Protein AF-A0A3C0BEF0-F1 (afdb_monomer)

Radius of gyration: 26.29 Å; Cα contacts (8 Å, |Δi|>4): 632; chains: 1; bounding box: 69×44×88 Å

pLDDT: mean 75.56, std 16.75, range [35.25, 97.94]

Foldseek 3Di:
DVVVVVVVVVVVVVVVVVVCLV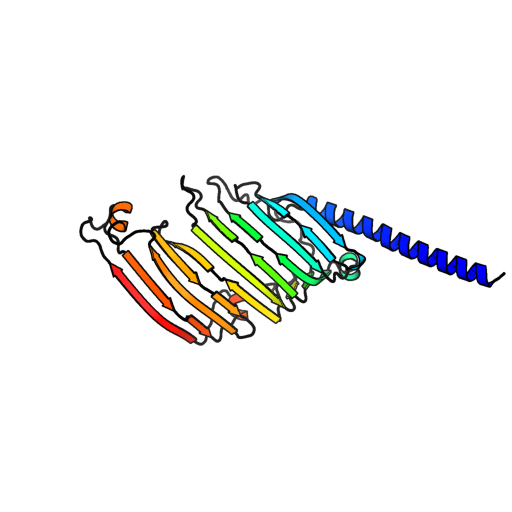VVQVVVQVVVVCVVQPDDDPQWHWPDWDWDQDSVFNKTKIAFTWIQHPQDRKIKTFGMWMFTQFDVCCVPPVLETAGAETETPEIAIEAADAPPPPPPPDDDDDPDDWHKYWYQKYKYWYQWHFYFYNPDPDTDTQKIWTKIKMFGGWMATPVPPPFPFRIDGDKIKMWIQWMWGQPDVNQKIWIWHGWMDIVVQQKTWTAKIWIAGPDDLPVSCVVVLAKDKGKIKMWGIWMFPNWPVVCCRTPVDTDTPDIDTPDIDIDIHIDPPGHHD

Structure (mmCIF, N/CA/C/O backbone):
data_AF-A0A3C0BEF0-F1
#
_entry.id   AF-A0A3C0BEF0-F1
#
loop_
_atom_site.group_PDB
_atom_site.id
_atom_site.type_symbol
_atom_site.label_atom_id
_atom_site.label_alt_id
_atom_site.label_comp_id
_atom_site.label_asym_id
_atom_site.label_entity_id
_atom_site.label_seq_id
_atom_site.pdbx_PDB_ins_code
_atom_site.Cartn_x
_atom_site.Cartn_y
_atom_site.Cartn_z
_atom_site.occupancy
_atom_site.B_iso_or_equiv
_atom_site.auth_seq_id
_atom_site.auth_comp_id
_atom_site.auth_asym_id
_atom_site.auth_atom_id
_atom_site.pdbx_PDB_model_num
ATOM 1 N N . MET A 1 1 ? -49.350 -10.312 49.144 1.00 50.34 1 MET A N 1
ATOM 2 C CA . MET A 1 1 ? -49.175 -8.946 48.578 1.00 50.34 1 MET A CA 1
ATOM 3 C C . MET A 1 1 ? -47.715 -8.505 48.343 1.00 50.34 1 MET A C 1
ATOM 5 O O . MET A 1 1 ? -47.503 -7.721 47.427 1.00 50.34 1 MET A O 1
ATOM 9 N N . LYS A 1 2 ? -46.693 -8.991 49.079 1.00 48.62 2 LYS A N 1
ATOM 10 C CA . LYS A 1 2 ? -45.276 -8.574 48.888 1.00 48.62 2 LYS A CA 1
ATOM 11 C C . LYS A 1 2 ? -44.624 -9.028 47.559 1.00 48.62 2 LYS A C 1
ATOM 13 O O . LYS A 1 2 ? -43.842 -8.273 46.991 1.00 48.62 2 LYS A O 1
ATOM 18 N N . LYS A 1 3 ? -45.001 -10.196 47.014 1.00 50.50 3 LYS A N 1
ATOM 19 C CA . LYS A 1 3 ? -44.458 -10.751 45.749 1.00 50.50 3 LYS A CA 1
ATOM 20 C C . LYS A 1 3 ? -44.708 -9.848 44.525 1.00 50.50 3 LYS A C 1
ATOM 22 O O . LYS A 1 3 ? -43.795 -9.631 43.741 1.00 50.50 3 LYS A O 1
ATOM 27 N N . ASN A 1 4 ? -45.889 -9.225 44.429 1.00 54.53 4 ASN A N 1
ATOM 28 C CA . ASN A 1 4 ? -46.223 -8.296 43.337 1.00 54.53 4 ASN A CA 1
ATOM 29 C C . ASN A 1 4 ? -45.481 -6.954 43.417 1.00 54.53 4 ASN A C 1
ATOM 31 O O . ASN A 1 4 ? -45.333 -6.298 42.394 1.00 54.53 4 ASN A O 1
ATOM 35 N N . ARG A 1 5 ? -45.011 -6.524 44.598 1.00 52.19 5 ARG A N 1
ATOM 36 C CA . ARG A 1 5 ? -44.203 -5.296 44.727 1.00 52.19 5 ARG A CA 1
ATOM 37 C C . ARG A 1 5 ? -42.763 -5.514 44.261 1.00 52.19 5 ARG A C 1
ATOM 39 O O . ARG A 1 5 ? -42.233 -4.658 43.567 1.00 52.19 5 ARG A O 1
ATOM 46 N N . LEU A 1 6 ? -42.176 -6.672 44.573 1.00 52.31 6 LEU A N 1
ATOM 47 C CA . LEU A 1 6 ? -40.858 -7.070 44.062 1.00 52.31 6 LEU A CA 1
ATOM 48 C C . LEU A 1 6 ? -40.879 -7.274 42.543 1.00 52.31 6 LEU A C 1
ATOM 50 O O . LEU A 1 6 ? -40.029 -6.727 41.853 1.00 52.31 6 LEU A O 1
ATOM 54 N N . LEU A 1 7 ? -41.893 -7.966 42.010 1.00 49.66 7 LEU A N 1
ATOM 55 C CA . LEU A 1 7 ? -42.044 -8.163 40.562 1.00 49.66 7 LEU A CA 1
ATOM 56 C C . LEU A 1 7 ? -42.241 -6.839 39.808 1.00 49.66 7 LEU A C 1
ATOM 58 O O . LEU A 1 7 ? -41.621 -6.631 38.772 1.00 49.66 7 LEU A O 1
ATOM 62 N N . LYS A 1 8 ? -43.041 -5.912 40.355 1.00 52.69 8 LYS A N 1
ATOM 63 C CA . LYS A 1 8 ? -43.190 -4.560 39.793 1.00 52.69 8 LYS A CA 1
ATOM 64 C C . LYS A 1 8 ? -41.891 -3.753 39.874 1.00 52.69 8 LYS A C 1
ATOM 66 O O . LYS A 1 8 ? -41.564 -3.071 38.915 1.00 52.69 8 LYS A O 1
ATOM 71 N N . GLY A 1 9 ? -41.136 -3.854 40.970 1.00 49.16 9 GLY A N 1
ATOM 72 C CA . GLY A 1 9 ? -39.839 -3.184 41.118 1.00 49.16 9 GLY A CA 1
ATOM 73 C C . GLY A 1 9 ? -38.785 -3.688 40.128 1.00 49.16 9 GLY A C 1
ATOM 74 O O . GLY A 1 9 ? -38.088 -2.882 39.517 1.00 49.16 9 GLY A O 1
ATOM 75 N N . VAL A 1 10 ? -38.720 -5.005 39.906 1.00 57.22 10 VAL A N 1
ATOM 76 C CA . VAL A 1 10 ? -37.849 -5.626 38.891 1.00 57.22 10 VAL A CA 1
ATOM 77 C C . VAL A 1 10 ? -38.276 -5.220 37.479 1.00 57.22 10 VAL A C 1
ATOM 79 O O . VAL A 1 10 ? -37.436 -4.869 36.660 1.00 57.22 10 VAL A O 1
ATOM 82 N N . PHE A 1 11 ? -39.579 -5.192 37.193 1.00 59.06 11 PHE A N 1
ATOM 83 C CA . PHE A 1 11 ? -40.078 -4.781 35.880 1.00 59.06 11 PHE A CA 1
ATOM 84 C C . PHE A 1 11 ? -39.801 -3.300 35.589 1.00 59.06 11 PHE A C 1
ATOM 86 O O . PHE A 1 11 ? -39.392 -2.957 34.485 1.00 59.06 11 PHE A O 1
ATOM 93 N N . ILE A 1 12 ? -39.966 -2.423 36.586 1.00 60.38 12 ILE A N 1
ATOM 94 C CA . ILE A 1 12 ? -39.661 -0.991 36.462 1.00 60.38 12 ILE A CA 1
ATOM 95 C C . ILE A 1 12 ? -38.161 -0.774 36.261 1.00 60.38 12 ILE A C 1
ATOM 97 O O . ILE A 1 12 ? -37.787 -0.007 35.387 1.00 60.38 12 ILE A O 1
ATOM 101 N N . SER A 1 13 ? -37.300 -1.461 37.015 1.00 47.59 13 SER A N 1
ATOM 102 C CA . SER A 1 13 ? -35.843 -1.345 36.848 1.00 47.59 13 SER A CA 1
ATOM 103 C C . SER A 1 13 ? -35.361 -1.894 35.502 1.00 47.59 13 SER A C 1
ATOM 105 O O . SER A 1 13 ? -34.506 -1.277 34.874 1.00 47.59 13 SER A O 1
ATOM 107 N N . LEU A 1 14 ? -35.961 -2.979 35.003 1.00 49.19 14 LEU A N 1
ATOM 108 C CA . LEU A 1 14 ? -35.684 -3.507 33.667 1.00 49.19 14 LEU A CA 1
ATOM 109 C C . LEU A 1 14 ? -36.167 -2.554 32.562 1.00 49.19 14 LEU A C 1
ATOM 111 O O . LEU A 1 14 ? -35.435 -2.292 31.614 1.00 49.19 14 LEU A O 1
ATOM 115 N N . ALA A 1 15 ? -37.369 -1.989 32.699 1.00 48.84 15 ALA A N 1
ATOM 116 C CA . ALA A 1 15 ? -37.895 -0.999 31.762 1.00 48.84 15 ALA A CA 1
ATOM 117 C C . ALA A 1 15 ? -37.038 0.276 31.751 1.00 48.84 15 ALA A C 1
ATOM 119 O O . ALA A 1 15 ? -36.754 0.812 30.684 1.00 48.84 15 ALA A O 1
ATOM 120 N N . LEU A 1 16 ? -36.567 0.727 32.917 1.00 50.75 16 LEU A N 1
ATOM 121 C CA . LEU A 1 16 ? -35.684 1.887 33.038 1.00 50.75 16 LEU A CA 1
ATOM 122 C C . LEU A 1 16 ? -34.316 1.622 32.398 1.00 50.75 16 LEU A C 1
ATOM 124 O O . LEU A 1 16 ? -33.791 2.489 31.707 1.00 50.75 16 LEU A O 1
ATOM 128 N N . LEU A 1 17 ? -33.769 0.414 32.574 1.00 49.59 17 LEU A N 1
ATOM 129 C CA . LEU A 1 17 ? -32.546 -0.032 31.907 1.00 49.59 17 LEU A CA 1
ATOM 130 C C . LEU A 1 17 ? -32.721 -0.033 30.383 1.00 49.59 17 LEU A C 1
ATOM 132 O O . LEU A 1 17 ? -31.867 0.482 29.672 1.00 49.59 17 LEU A O 1
ATOM 136 N N . ILE A 1 18 ? -33.842 -0.559 29.880 1.00 53.38 18 ILE A N 1
ATOM 137 C CA . ILE A 1 18 ? -34.153 -0.575 28.444 1.00 53.38 18 ILE A CA 1
ATOM 138 C C . ILE A 1 18 ? -34.267 0.852 27.906 1.00 53.38 18 ILE A C 1
ATOM 140 O O . ILE A 1 18 ? -33.657 1.151 26.888 1.00 53.38 18 ILE A O 1
ATOM 144 N N . VAL A 1 19 ? -34.983 1.745 28.596 1.00 58.22 19 VAL A N 1
ATOM 145 C CA . VAL A 1 19 ? -35.126 3.155 28.194 1.00 58.22 19 VAL A CA 1
ATOM 146 C C . VAL A 1 19 ? -33.781 3.885 28.222 1.00 58.22 19 VAL A C 1
ATOM 148 O O . VAL A 1 19 ? -33.502 4.648 27.304 1.00 58.22 19 VAL A O 1
ATOM 151 N N . LEU A 1 20 ? -32.919 3.625 29.209 1.00 49.53 20 LEU A N 1
ATOM 152 C CA . LEU A 1 20 ? -31.561 4.180 29.267 1.00 49.53 20 LEU A CA 1
ATOM 153 C C . LEU A 1 20 ? -30.671 3.662 28.133 1.00 49.53 20 LEU A C 1
ATOM 155 O O . LEU A 1 20 ? -29.944 4.447 27.530 1.00 49.53 20 LEU A O 1
ATOM 159 N N . LEU A 1 21 ? -30.753 2.370 27.806 1.00 45.69 21 LEU A N 1
ATOM 160 C CA . LEU A 1 21 ? -30.047 1.785 26.663 1.00 45.69 21 LEU A CA 1
ATOM 161 C C . LEU A 1 21 ? -30.549 2.374 25.336 1.00 45.69 21 LEU A C 1
ATOM 163 O O . LEU A 1 21 ? -29.752 2.657 24.446 1.00 45.69 21 LEU A O 1
ATOM 167 N N . TRP A 1 22 ? -31.858 2.607 25.221 1.00 49.50 22 TRP A N 1
ATOM 168 C CA . TRP A 1 22 ? -32.486 3.192 24.035 1.00 49.50 22 TRP A CA 1
ATOM 169 C C . TRP A 1 22 ? -32.126 4.676 23.867 1.00 49.50 22 TRP A C 1
ATOM 171 O O . TRP A 1 22 ? -31.705 5.097 22.792 1.00 49.50 22 TRP A O 1
ATOM 181 N N . ALA A 1 23 ? -32.217 5.459 24.946 1.00 47.16 23 ALA A N 1
ATOM 182 C CA . ALA A 1 23 ? -31.861 6.876 24.971 1.00 47.16 23 ALA A CA 1
ATOM 183 C C . ALA A 1 23 ? -30.358 7.093 24.754 1.00 47.16 23 ALA A C 1
ATOM 185 O O . ALA A 1 23 ? -29.972 7.945 23.956 1.00 47.16 23 ALA A O 1
ATOM 186 N N . GLY A 1 24 ? -29.510 6.283 25.399 1.00 48.25 24 GLY A N 1
ATOM 187 C CA . GLY A 1 24 ? -28.069 6.271 25.144 1.00 48.25 24 GLY A CA 1
ATOM 188 C C . GLY A 1 24 ? -27.761 5.938 23.687 1.00 48.25 24 GLY A C 1
ATOM 189 O O . GLY A 1 24 ? -26.847 6.509 23.101 1.00 48.25 24 GLY A O 1
ATOM 190 N N . GLY A 1 25 ? -28.586 5.088 23.079 1.00 48.75 25 GLY A N 1
ATOM 191 C CA . GLY A 1 25 ? -28.492 4.739 21.679 1.00 48.75 25 GLY A CA 1
ATOM 192 C C . GLY A 1 25 ? -28.727 5.874 20.696 1.00 48.75 25 GLY A C 1
ATOM 193 O O . GLY A 1 25 ? -27.889 6.134 19.833 1.00 48.75 25 GLY A O 1
ATOM 194 N N . LEU A 1 26 ? -29.851 6.570 20.857 1.00 53.03 26 LEU A N 1
ATOM 195 C CA . LEU A 1 26 ? -30.184 7.745 20.051 1.00 53.03 26 LEU A CA 1
ATOM 196 C C . LEU A 1 26 ? -29.151 8.864 20.230 1.00 53.03 26 LEU A C 1
ATOM 198 O O . LEU A 1 26 ? -28.775 9.521 19.262 1.00 53.03 26 LEU A O 1
ATOM 202 N N . PHE A 1 27 ? -28.656 9.053 21.456 1.00 56.12 27 PHE A N 1
ATOM 203 C CA . PHE A 1 27 ? -27.657 10.076 21.752 1.00 56.12 27 PHE A CA 1
ATOM 204 C C . PHE A 1 27 ? -26.309 9.777 21.085 1.00 56.12 27 PHE A C 1
ATOM 206 O O . PHE A 1 27 ? -25.694 10.676 20.521 1.00 56.12 27 PHE A O 1
ATOM 213 N N . LEU A 1 28 ? -25.868 8.514 21.102 1.00 56.97 28 LEU A N 1
ATOM 214 C CA . LEU A 1 28 ? -24.651 8.074 20.415 1.00 56.97 28 LEU A CA 1
ATOM 215 C C . LEU A 1 28 ? -24.757 8.233 18.896 1.00 56.97 28 LEU A C 1
ATOM 217 O O . LEU A 1 28 ? -23.808 8.722 18.293 1.00 56.97 28 LEU A O 1
ATOM 221 N N . ASN A 1 29 ? -25.894 7.866 18.298 1.00 58.16 29 ASN A N 1
ATOM 222 C CA . ASN A 1 29 ? -26.106 8.009 16.856 1.00 58.16 29 ASN A CA 1
ATOM 223 C C . ASN A 1 29 ? -26.001 9.483 16.427 1.00 58.16 29 ASN A C 1
ATOM 225 O O . ASN A 1 29 ? -25.148 9.825 15.617 1.00 58.16 29 ASN A O 1
ATOM 229 N N . ASN A 1 30 ? -26.755 10.375 17.080 1.00 60.72 30 ASN A N 1
ATOM 230 C CA . ASN A 1 30 ? -26.739 11.810 16.773 1.00 60.72 30 ASN A CA 1
ATOM 231 C C . ASN A 1 30 ? -25.380 12.471 17.083 1.00 60.72 30 ASN A C 1
ATOM 233 O O . ASN A 1 30 ? -24.967 13.421 16.413 1.00 60.72 30 ASN A O 1
ATOM 237 N N . TYR A 1 31 ? -24.672 12.007 18.118 1.00 63.81 31 TYR A N 1
ATOM 238 C CA . TYR A 1 31 ? -23.339 12.514 18.456 1.00 63.81 31 TYR A CA 1
ATOM 239 C C . TYR A 1 31 ? -22.290 12.121 17.405 1.00 63.81 31 TYR A C 1
ATOM 241 O O . TYR A 1 31 ? -21.436 12.938 17.067 1.00 63.81 31 TYR A O 1
ATOM 249 N N . ILE A 1 32 ? -22.360 10.895 16.879 1.00 62.94 32 ILE A N 1
ATOM 250 C CA . ILE A 1 32 ? -21.477 10.415 15.809 1.00 62.94 32 ILE A CA 1
ATOM 251 C C . ILE A 1 32 ? -21.786 11.157 14.505 1.00 62.94 32 ILE A C 1
ATOM 253 O O . ILE A 1 32 ? -20.869 11.742 13.933 1.00 62.94 32 ILE A O 1
ATOM 257 N N . GLU A 1 33 ? -23.060 11.235 14.118 1.00 57.56 33 GLU A N 1
ATOM 258 C CA . GLU A 1 33 ? -23.522 11.918 12.902 1.00 57.56 33 GLU A CA 1
ATOM 259 C C . GLU A 1 33 ? -23.097 13.397 12.896 1.00 57.56 33 GLU A C 1
ATOM 261 O O . GLU A 1 33 ? -22.462 13.888 11.960 1.00 57.56 33 GLU A O 1
ATOM 266 N N . SER A 1 34 ? -23.336 14.115 14.002 1.00 57.25 34 SER A N 1
ATOM 267 C CA . SER A 1 34 ? -22.935 15.524 14.122 1.00 57.25 34 SER A CA 1
ATOM 268 C C . SER A 1 34 ? -21.419 15.727 14.110 1.00 57.25 34 SER A C 1
ATOM 270 O O . SER A 1 34 ? -20.954 16.725 13.563 1.00 57.25 34 SER A O 1
ATOM 272 N N . ARG A 1 35 ? -20.621 14.806 14.669 1.00 59.97 35 ARG A N 1
ATOM 273 C CA . ARG A 1 35 ? -19.148 14.858 14.614 1.00 59.97 35 ARG A CA 1
ATOM 274 C C . ARG A 1 35 ? -18.591 14.521 13.232 1.00 59.97 35 ARG A C 1
ATOM 276 O O . ARG A 1 35 ? -17.607 15.144 12.847 1.00 59.97 35 ARG A O 1
ATOM 283 N N . LEU A 1 36 ? -19.186 13.572 12.511 1.00 58.22 36 LEU A N 1
ATOM 284 C CA . LEU A 1 36 ? -18.727 13.155 11.182 1.00 58.22 36 LEU A CA 1
ATOM 285 C C . LEU A 1 36 ? -19.052 14.208 10.119 1.00 58.22 36 LEU A C 1
ATOM 287 O O . LEU A 1 36 ? -18.201 14.514 9.288 1.00 58.22 36 LEU A O 1
ATOM 291 N N . LEU A 1 37 ? -20.237 14.819 10.187 1.00 53.75 37 LEU A N 1
ATOM 292 C CA . LEU A 1 37 ? -20.648 15.872 9.253 1.00 53.75 37 LEU A CA 1
ATOM 293 C C . LEU A 1 37 ? -19.990 17.236 9.530 1.00 53.75 37 LEU A C 1
ATOM 295 O O . LEU A 1 37 ? -19.876 18.053 8.622 1.00 53.75 37 LEU A O 1
ATOM 299 N N . SER A 1 38 ? -19.555 17.510 10.768 1.00 50.00 38 SER A N 1
ATOM 300 C CA . SER A 1 38 ? -18.942 18.802 11.133 1.00 50.00 38 SER A CA 1
ATOM 301 C C . SER A 1 38 ? -17.422 18.862 10.964 1.00 50.00 38 SER A C 1
ATOM 303 O O . SER A 1 38 ? -16.838 19.934 11.134 1.00 50.00 38 SER A O 1
ATOM 305 N N . GLN A 1 39 ? -16.763 17.741 10.657 1.00 53.03 39 GLN A N 1
ATOM 306 C CA . GLN A 1 39 ? -15.309 17.692 10.520 1.00 53.03 39 GLN A CA 1
ATOM 307 C C . GLN A 1 39 ? -14.876 17.726 9.054 1.00 53.03 39 GLN A C 1
ATOM 309 O O . GLN A 1 39 ? -15.087 16.779 8.306 1.00 53.03 39 GLN A O 1
ATOM 314 N N . GLU A 1 40 ? -14.188 18.803 8.667 1.00 46.44 40 GLU A N 1
ATOM 315 C CA . GLU A 1 40 ? -13.365 18.817 7.456 1.00 46.44 40 GLU A CA 1
ATOM 316 C C . GLU A 1 40 ? -12.192 17.844 7.648 1.00 46.44 40 GLU A C 1
ATOM 318 O O . GLU A 1 40 ? -11.295 18.072 8.468 1.00 46.44 40 GLU A O 1
ATOM 323 N N . ILE A 1 41 ? -12.188 16.741 6.900 1.00 54.16 41 ILE A N 1
ATOM 324 C CA . ILE A 1 41 ? -11.089 15.775 6.922 1.00 54.16 41 ILE A CA 1
ATOM 325 C C . ILE A 1 41 ? -10.064 16.230 5.883 1.00 54.16 41 ILE A C 1
ATOM 327 O O . ILE A 1 41 ? -10.236 16.008 4.689 1.00 54.16 41 ILE A O 1
ATOM 331 N N . TYR A 1 42 ? -8.993 16.891 6.330 1.00 48.56 42 TYR A N 1
ATOM 332 C CA . TYR A 1 42 ? -7.833 17.242 5.493 1.00 48.56 42 TYR A CA 1
ATOM 333 C C . TYR A 1 42 ? -8.178 17.954 4.160 1.00 48.56 42 TYR A C 1
ATOM 335 O O . TYR A 1 42 ? -7.550 17.698 3.136 1.00 48.56 42 TYR A O 1
ATOM 343 N N . GLY A 1 43 ? -9.157 18.869 4.165 1.00 50.66 43 GLY A N 1
ATOM 344 C CA . GLY A 1 43 ? -9.555 19.643 2.976 1.00 50.66 43 GLY A CA 1
ATOM 345 C C . GLY A 1 43 ? -10.526 18.930 2.024 1.00 50.66 43 GLY A C 1
ATOM 346 O O . GLY A 1 43 ? -10.751 19.413 0.912 1.00 50.66 43 GLY A O 1
ATOM 347 N N . TYR A 1 44 ? -11.094 17.801 2.454 1.00 54.47 44 TYR A N 1
ATOM 348 C CA . TYR A 1 44 ? -12.209 17.135 1.793 1.00 54.47 44 TYR A CA 1
ATOM 349 C C . TYR A 1 44 ? -13.516 17.399 2.543 1.00 54.47 44 TYR A C 1
ATOM 351 O O . TYR A 1 44 ? -13.556 17.343 3.779 1.00 54.47 44 TYR A O 1
ATOM 359 N N . LYS A 1 45 ? -14.586 17.650 1.784 1.00 59.12 45 LYS A N 1
ATOM 360 C CA . LYS A 1 45 ? -15.952 17.742 2.302 1.00 59.12 45 LYS A CA 1
ATOM 361 C C . LYS A 1 45 ? -16.691 16.433 2.098 1.00 59.12 45 LYS A C 1
ATOM 363 O O . LYS A 1 45 ? -16.553 15.782 1.064 1.00 59.12 45 LYS A O 1
ATOM 368 N N . THR A 1 46 ? -17.466 16.073 3.108 1.00 63.19 46 THR A N 1
ATOM 369 C CA . THR A 1 46 ? -18.322 14.893 3.110 1.00 63.19 46 THR A CA 1
ATOM 370 C C . THR A 1 46 ? -19.659 15.243 2.463 1.00 63.19 46 THR A C 1
ATOM 372 O O . THR A 1 46 ? -20.414 16.030 3.029 1.00 63.19 46 THR A O 1
ATOM 375 N N . ASP A 1 47 ? -19.960 14.659 1.302 1.00 60.94 47 ASP A N 1
ATOM 376 C CA . ASP A 1 47 ? -21.201 14.955 0.568 1.00 60.94 47 ASP A CA 1
ATOM 377 C C . ASP A 1 47 ? -22.364 14.056 0.999 1.00 60.94 47 ASP A C 1
ATOM 379 O O . ASP A 1 47 ? -23.511 14.497 1.077 1.00 60.94 47 ASP A O 1
ATOM 383 N N . SER A 1 48 ? -22.079 12.784 1.285 1.00 59.06 48 SER A N 1
ATOM 384 C CA . SER A 1 48 ? -23.085 11.812 1.710 1.00 59.06 48 SER A CA 1
ATOM 385 C C . SER A 1 48 ? -22.461 10.694 2.532 1.00 59.06 48 SER A C 1
ATOM 387 O O . SER A 1 48 ? -21.418 10.155 2.154 1.00 59.06 48 SER A O 1
ATOM 389 N N . VAL A 1 49 ? -23.126 10.318 3.624 1.00 62.38 49 VAL A N 1
ATOM 390 C CA . VAL A 1 49 ? -22.809 9.134 4.430 1.00 62.38 49 VAL A CA 1
ATOM 391 C C . VAL A 1 49 ? -24.122 8.494 4.856 1.00 62.38 49 VAL A C 1
ATOM 393 O O . VAL A 1 49 ? -24.967 9.154 5.453 1.00 62.38 49 VAL A O 1
ATOM 396 N N . GLU A 1 50 ? -24.296 7.206 4.565 1.00 67.19 50 GLU A N 1
ATOM 397 C CA . GLU A 1 50 ? -25.371 6.420 5.168 1.00 67.19 50 GLU A CA 1
ATOM 398 C C . GLU A 1 50 ? -24.848 5.753 6.441 1.00 67.19 50 GLU A C 1
ATOM 400 O O . GLU A 1 50 ? -24.006 4.850 6.394 1.00 67.19 50 GLU A O 1
ATOM 405 N N . GLU A 1 51 ? -25.341 6.198 7.596 1.00 60.53 51 GLU A N 1
ATOM 406 C CA . GLU A 1 51 ? -24.873 5.728 8.899 1.00 60.53 51 GLU A CA 1
ATOM 407 C C . GLU A 1 51 ? -25.752 4.604 9.453 1.00 60.53 51 GLU A C 1
ATOM 409 O O . GLU A 1 51 ? -26.979 4.689 9.500 1.00 60.53 51 GLU A O 1
ATOM 414 N N . ASN A 1 52 ? -25.118 3.534 9.929 1.00 63.00 52 ASN A N 1
ATOM 415 C CA . ASN A 1 52 ? -25.770 2.499 10.717 1.00 63.00 52 ASN A CA 1
ATOM 416 C C . ASN A 1 52 ? -24.957 2.227 11.985 1.00 63.00 52 ASN A C 1
ATOM 418 O O . ASN A 1 52 ? -23.924 1.545 11.969 1.00 63.00 52 ASN A O 1
ATOM 422 N N . VAL A 1 53 ? -25.437 2.765 13.104 1.00 59.44 53 VAL A N 1
ATOM 423 C CA . VAL A 1 53 ? -24.851 2.538 14.425 1.00 59.44 53 VAL A CA 1
ATOM 424 C C . VAL A 1 53 ? -25.608 1.412 15.122 1.00 59.44 53 VAL A C 1
ATOM 426 O O . VAL A 1 53 ? -26.781 1.537 15.472 1.00 59.44 53 VAL A O 1
ATOM 429 N N . ASN A 1 54 ? -24.921 0.295 15.374 1.00 58.03 54 ASN A N 1
ATOM 430 C CA . ASN A 1 54 ? -25.473 -0.808 16.152 1.00 58.03 54 ASN A CA 1
ATOM 431 C C . ASN A 1 54 ? -24.855 -0.833 17.550 1.00 58.03 54 ASN A C 1
ATOM 433 O O . ASN A 1 54 ? -23.730 -1.291 17.757 1.00 58.03 54 ASN A O 1
ATOM 437 N N . LEU A 1 55 ? -25.634 -0.369 18.521 1.00 56.69 55 LEU A N 1
ATOM 438 C CA . LEU A 1 55 ? -25.199 -0.172 19.903 1.00 56.69 55 LEU A CA 1
ATOM 439 C C . LEU A 1 55 ? -25.089 -1.482 20.678 1.00 56.69 55 LEU A C 1
ATOM 441 O O . LEU A 1 55 ? -24.180 -1.640 21.483 1.00 56.69 55 LEU A O 1
ATOM 445 N N . PHE A 1 56 ? -25.965 -2.449 20.390 1.00 56.06 56 PHE A N 1
ATOM 446 C CA . PHE A 1 56 ? -25.900 -3.782 20.996 1.00 56.06 56 PHE A CA 1
ATOM 447 C C . PHE A 1 56 ? -24.651 -4.547 20.556 1.00 56.06 56 PHE A C 1
ATOM 449 O O . PHE A 1 56 ? -24.124 -5.357 21.312 1.00 56.06 56 PHE A O 1
ATOM 456 N N . LYS A 1 57 ? -24.167 -4.279 19.338 1.00 62.31 57 LYS A N 1
ATOM 457 C CA . LYS A 1 57 ? -22.926 -4.853 18.801 1.00 62.31 57 LYS A CA 1
ATOM 458 C C . LYS A 1 57 ? -21.697 -3.970 19.034 1.00 62.31 57 LYS A C 1
ATOM 460 O O . LYS A 1 57 ? -20.609 -4.367 18.622 1.00 62.31 57 LYS A O 1
ATOM 465 N N . LEU A 1 58 ? -21.862 -2.798 19.665 1.00 72.44 58 LEU A N 1
ATOM 466 C CA . LEU A 1 58 ? -20.811 -1.788 19.852 1.00 72.44 58 LEU A CA 1
ATOM 467 C C . LEU A 1 58 ? -20.015 -1.566 18.560 1.00 72.44 58 LEU A C 1
ATOM 469 O O . LEU A 1 58 ? -18.784 -1.653 18.530 1.00 72.44 58 LEU A O 1
ATOM 473 N N . SER A 1 59 ? -20.747 -1.362 17.465 1.00 77.31 59 SER A N 1
ATOM 474 C CA . SER A 1 59 ? -20.175 -1.248 16.132 1.00 77.31 59 SER A CA 1
ATOM 475 C C . SER A 1 59 ? -20.782 -0.091 15.358 1.00 77.31 59 SER A C 1
ATOM 477 O O . SER A 1 59 ? -22.002 0.076 15.350 1.00 77.31 59 SER A O 1
ATOM 479 N N . ILE A 1 60 ? -19.934 0.640 14.650 1.00 78.88 60 ILE A N 1
ATOM 480 C CA . ILE A 1 60 ? -20.315 1.705 13.725 1.00 78.88 60 ILE A CA 1
ATOM 481 C C . ILE A 1 60 ? -20.073 1.173 12.319 1.00 78.88 60 ILE A C 1
ATOM 483 O O . ILE A 1 60 ? -19.002 0.630 12.049 1.00 78.88 60 ILE A O 1
ATOM 487 N N . THR A 1 61 ? -21.064 1.283 11.440 1.00 80.88 61 THR A N 1
ATOM 488 C CA . THR A 1 61 ? -20.905 1.016 10.008 1.00 80.88 61 THR A CA 1
ATOM 489 C C . THR A 1 61 ? -21.354 2.248 9.242 1.00 80.88 61 THR A C 1
ATOM 491 O O . THR A 1 61 ? -22.481 2.698 9.410 1.00 80.88 61 THR A O 1
ATOM 494 N N . LEU A 1 62 ? -20.470 2.785 8.417 1.00 78.69 62 LEU A N 1
ATOM 495 C CA . LEU A 1 62 ? -20.745 3.874 7.495 1.00 78.69 62 LEU A CA 1
ATOM 496 C C . LEU A 1 62 ? -20.709 3.285 6.088 1.00 78.69 62 LEU A C 1
ATOM 498 O O . LEU A 1 62 ? -19.757 2.579 5.748 1.00 78.69 62 LEU A O 1
ATOM 502 N N . ASN A 1 63 ? -21.730 3.546 5.285 1.00 82.81 63 ASN A N 1
ATOM 503 C CA . ASN A 1 63 ? -21.807 3.073 3.908 1.00 82.81 63 ASN A CA 1
ATOM 504 C C . ASN A 1 63 ? -21.786 4.259 2.944 1.00 82.81 63 ASN A C 1
ATOM 506 O O . ASN A 1 63 ? -22.266 5.345 3.274 1.00 82.81 63 ASN A O 1
ATOM 510 N N . ASN A 1 64 ? -21.257 4.015 1.744 1.00 81.69 64 ASN A N 1
ATOM 511 C CA . ASN A 1 64 ? -21.272 4.945 0.615 1.00 81.69 64 ASN A CA 1
ATOM 512 C C . ASN A 1 64 ? -20.746 6.345 0.971 1.00 81.69 64 ASN A C 1
ATOM 514 O O . ASN A 1 64 ? -21.368 7.354 0.641 1.00 81.69 64 ASN A O 1
ATOM 518 N N . ILE A 1 65 ? -19.595 6.405 1.645 1.00 78.12 65 ILE A N 1
ATOM 519 C CA . ILE A 1 65 ? -18.947 7.677 1.966 1.00 78.12 65 ILE A CA 1
ATOM 520 C C . ILE A 1 65 ? -18.393 8.255 0.665 1.00 78.12 65 ILE A C 1
ATOM 522 O O . ILE A 1 65 ? -17.571 7.616 0.000 1.00 78.12 65 ILE A O 1
ATOM 526 N N . LEU A 1 66 ? -18.817 9.468 0.323 1.00 77.25 66 LEU A N 1
ATOM 527 C CA . LEU A 1 66 ? -18.258 10.238 -0.782 1.00 77.25 66 LEU A CA 1
ATOM 528 C C . LEU A 1 66 ? -17.621 11.511 -0.232 1.00 77.25 66 LEU A C 1
ATOM 530 O O . LEU A 1 66 ? -18.311 12.343 0.361 1.00 77.25 66 LEU A O 1
ATOM 534 N N . LEU A 1 67 ? -16.312 11.653 -0.439 1.00 77.44 67 LEU A N 1
ATOM 535 C CA . LEU A 1 67 ? -15.573 12.861 -0.101 1.00 77.44 67 LEU A CA 1
ATOM 536 C C . LEU A 1 67 ? -15.053 13.529 -1.374 1.00 77.44 67 LEU A C 1
ATOM 538 O O . LEU A 1 67 ? -14.366 12.894 -2.179 1.00 77.44 67 LEU A O 1
ATOM 542 N N . ASN A 1 68 ? -15.331 14.820 -1.526 1.00 74.81 68 ASN A N 1
ATOM 543 C CA . ASN A 1 68 ? -14.848 15.626 -2.644 1.00 74.81 68 ASN A CA 1
ATOM 544 C C . ASN A 1 68 ? -13.837 16.662 -2.149 1.00 74.81 68 ASN A C 1
ATOM 546 O O . ASN A 1 68 ? -14.001 17.255 -1.079 1.00 74.81 68 ASN A O 1
ATOM 550 N N . ALA A 1 69 ? -12.762 16.851 -2.912 1.00 69.62 69 ALA A N 1
ATOM 551 C CA . ALA A 1 69 ? -11.751 17.846 -2.587 1.00 69.62 69 ALA A CA 1
ATOM 552 C C . ALA A 1 69 ? -12.271 19.260 -2.879 1.00 69.62 69 ALA A C 1
ATOM 554 O O . ALA A 1 69 ? -12.824 19.525 -3.941 1.00 69.62 69 ALA A O 1
ATOM 555 N N . ASP A 1 70 ? -12.001 20.207 -1.979 1.00 65.62 70 ASP A N 1
ATOM 556 C CA . ASP A 1 70 ? -12.447 21.598 -2.148 1.00 65.62 70 ASP A CA 1
ATOM 557 C C . ASP A 1 70 ? -11.735 22.362 -3.282 1.00 65.62 70 ASP A C 1
ATOM 559 O O . ASP A 1 70 ? -12.191 23.422 -3.707 1.00 65.62 70 ASP A O 1
ATOM 563 N N . SER A 1 71 ? -10.575 21.876 -3.735 1.00 65.00 71 SER A N 1
ATOM 564 C CA . SER A 1 71 ? -9.652 22.626 -4.609 1.00 65.00 71 SER A CA 1
ATOM 565 C C . SER A 1 71 ? -9.109 21.834 -5.802 1.00 65.00 71 SER A C 1
ATOM 567 O O . SER A 1 71 ? -8.156 22.275 -6.451 1.00 65.00 71 SER A O 1
ATOM 569 N N . SER A 1 72 ? -9.689 20.665 -6.078 1.00 68.81 72 SER A N 1
ATOM 570 C CA . SER A 1 72 ? -9.329 19.811 -7.213 1.00 68.81 72 SER A CA 1
ATOM 571 C C . SER A 1 72 ? -10.497 18.905 -7.590 1.00 68.81 72 SER A C 1
ATOM 573 O O . SER A 1 72 ? -11.342 18.644 -6.740 1.00 68.81 72 SER A O 1
ATOM 575 N N . ASP A 1 73 ? -10.476 18.325 -8.789 1.00 75.06 73 ASP A N 1
ATOM 576 C CA . ASP A 1 73 ? -11.454 17.307 -9.215 1.00 75.06 73 ASP A CA 1
ATOM 577 C C . ASP A 1 73 ? -11.233 15.929 -8.555 1.00 75.06 73 ASP A C 1
ATOM 579 O O . ASP A 1 73 ? -11.816 14.925 -8.969 1.00 75.06 73 ASP A O 1
ATOM 583 N N . SER A 1 74 ? -10.400 15.872 -7.510 1.00 77.62 74 SER A N 1
ATOM 584 C CA . SER A 1 74 ? -10.116 14.654 -6.759 1.00 77.62 74 SER A CA 1
ATOM 585 C C . SER A 1 74 ? -11.321 14.197 -5.936 1.00 77.62 74 SER A C 1
ATOM 587 O O . SER A 1 74 ? -11.983 14.995 -5.264 1.00 77.62 74 SER A O 1
ATOM 589 N N . LYS A 1 75 ? -11.571 12.887 -5.950 1.00 79.88 75 LYS A N 1
ATOM 590 C CA . LYS A 1 75 ? -12.702 12.237 -5.284 1.00 79.88 75 LYS A CA 1
ATOM 591 C C . LYS A 1 75 ? -12.221 11.011 -4.527 1.00 79.88 75 LYS A C 1
ATOM 593 O O . LYS A 1 75 ? -11.438 10.222 -5.049 1.00 79.88 75 LYS A O 1
ATOM 598 N N . LEU A 1 76 ? -12.736 10.830 -3.320 1.00 78.94 76 LEU A N 1
ATOM 599 C CA . LEU A 1 76 ? -12.560 9.623 -2.527 1.00 78.94 76 LEU A CA 1
ATOM 600 C C . LEU A 1 76 ? -13.929 8.992 -2.309 1.00 78.94 76 LEU A C 1
ATOM 602 O O . LEU A 1 76 ? -14.838 9.629 -1.775 1.00 78.94 76 LEU A O 1
ATOM 606 N N . ARG A 1 77 ? -14.075 7.729 -2.691 1.00 80.94 77 ARG A N 1
ATOM 607 C CA . ARG A 1 77 ? -15.263 6.936 -2.392 1.00 80.94 77 ARG A CA 1
ATOM 608 C C . ARG A 1 77 ? -14.868 5.772 -1.505 1.00 80.94 77 ARG A C 1
ATOM 610 O O . ARG A 1 77 ? -13.891 5.088 -1.778 1.00 80.94 77 ARG A O 1
ATOM 617 N N . ILE A 1 78 ? -15.651 5.532 -0.464 1.00 81.19 78 ILE A N 1
ATOM 618 C CA . ILE A 1 78 ? -15.501 4.369 0.405 1.00 81.19 78 ILE A CA 1
ATOM 619 C C . ILE A 1 78 ? -16.846 3.658 0.427 1.00 81.19 78 ILE A C 1
ATOM 621 O O . ILE A 1 78 ? -17.838 4.212 0.908 1.00 81.19 78 ILE A O 1
ATOM 625 N N . LYS A 1 79 ? -16.895 2.428 -0.094 1.00 87.00 79 LYS A N 1
ATOM 626 C CA . LYS A 1 79 ? -18.136 1.640 -0.116 1.00 87.00 79 LYS A CA 1
ATOM 627 C C . LYS A 1 79 ? -18.621 1.367 1.297 1.00 87.00 79 LYS A C 1
ATOM 629 O O . LYS A 1 79 ? -19.807 1.534 1.581 1.00 87.00 79 LYS A O 1
ATOM 634 N N . LYS A 1 80 ? -17.711 0.972 2.190 1.00 86.50 80 LYS A N 1
ATOM 635 C CA . LYS A 1 80 ? -18.073 0.637 3.563 1.00 86.50 80 LYS A CA 1
ATOM 636 C C . LYS A 1 80 ? -16.912 0.798 4.532 1.00 86.50 80 LYS A C 1
ATOM 638 O O . LYS A 1 80 ? -15.837 0.242 4.349 1.00 86.50 80 LYS A O 1
ATOM 643 N N . PHE A 1 81 ? -17.161 1.514 5.615 1.00 83.00 81 PHE A N 1
ATOM 644 C CA . PHE A 1 81 ? -16.259 1.655 6.748 1.00 83.00 81 PHE A CA 1
ATOM 645 C C . PHE A 1 81 ? -16.927 1.056 7.977 1.00 83.00 81 PHE A C 1
ATOM 647 O O . PHE A 1 81 ? -18.069 1.381 8.294 1.00 83.00 81 PHE A O 1
ATOM 654 N N . ARG A 1 82 ? -16.235 0.173 8.691 1.00 86.19 82 ARG A N 1
ATOM 655 C CA . ARG A 1 82 ? -16.781 -0.481 9.874 1.00 86.19 82 ARG A CA 1
ATOM 656 C C . ARG A 1 82 ? -15.775 -0.502 11.007 1.00 86.19 82 ARG A C 1
ATOM 658 O O . ARG A 1 82 ? -14.627 -0.900 10.842 1.00 86.19 82 ARG A O 1
ATOM 665 N N . VAL A 1 83 ? -16.263 -0.164 12.190 1.00 84.06 83 VAL A N 1
ATOM 666 C CA . VAL A 1 83 ? -15.541 -0.297 13.454 1.00 84.06 83 VAL A CA 1
ATOM 667 C C . VAL A 1 83 ? -16.363 -1.192 14.366 1.00 84.06 83 VAL A C 1
ATOM 669 O O . VAL A 1 83 ? -17.570 -0.989 14.494 1.00 84.06 83 VAL A O 1
ATOM 672 N N . GLY A 1 84 ? -15.751 -2.210 14.966 1.00 83.69 84 GLY A N 1
ATOM 673 C CA . GLY A 1 84 ? -16.445 -3.185 15.807 1.00 83.69 84 GLY A CA 1
ATOM 674 C C . GLY A 1 84 ? -15.730 -3.472 17.122 1.00 83.69 84 GLY A C 1
ATOM 675 O O . GLY A 1 84 ? -14.504 -3.452 17.207 1.00 83.69 84 GLY A O 1
ATOM 676 N N . GLY A 1 85 ? -16.510 -3.756 18.167 1.00 81.94 85 GLY A N 1
ATOM 677 C CA . GLY A 1 85 ? -15.970 -3.984 19.506 1.00 81.94 85 GLY A CA 1
ATOM 678 C C . GLY A 1 85 ? -15.436 -2.701 20.139 1.00 81.94 85 GLY A C 1
ATOM 679 O O . GLY A 1 85 ? -14.388 -2.725 20.781 1.00 81.94 85 GLY A O 1
ATOM 680 N N . LEU A 1 86 ? -16.136 -1.583 19.917 1.00 80.94 86 LEU A N 1
ATOM 681 C CA . LEU A 1 86 ? -15.830 -0.295 20.529 1.00 80.94 86 LEU A CA 1
ATOM 682 C C . LEU A 1 86 ? -15.947 -0.391 22.049 1.00 80.94 86 LEU A C 1
ATOM 684 O O . LEU A 1 86 ? -16.914 -0.945 22.571 1.00 80.94 86 LEU A O 1
ATOM 688 N N . ASN A 1 87 ? -15.003 0.215 22.764 1.00 79.31 87 ASN A N 1
ATOM 689 C CA . ASN A 1 87 ? -15.111 0.397 24.205 1.00 79.31 87 ASN A CA 1
ATOM 690 C C . ASN A 1 87 ? -15.619 1.817 24.527 1.00 79.31 87 ASN A C 1
ATOM 692 O O . ASN A 1 87 ? -14.810 2.747 24.584 1.00 79.31 87 ASN A O 1
ATOM 696 N N . PRO A 1 88 ? -16.933 2.012 24.764 1.00 70.31 88 PRO A N 1
ATOM 697 C CA . PRO A 1 88 ? -17.488 3.341 25.006 1.00 70.31 88 PRO A CA 1
ATOM 698 C C . PRO A 1 88 ? -16.891 3.999 26.253 1.00 70.31 88 PRO A C 1
ATOM 700 O O . PRO A 1 88 ? -16.686 5.208 26.254 1.00 70.31 88 PRO A O 1
ATOM 703 N N . PHE A 1 89 ? -16.534 3.228 27.288 1.00 71.81 89 PHE A N 1
ATOM 704 C CA . PHE A 1 89 ? -15.911 3.789 28.488 1.00 71.81 89 PHE A CA 1
ATOM 705 C C . PHE A 1 89 ? -14.578 4.472 28.167 1.00 71.81 89 PHE A C 1
ATOM 707 O O . PHE A 1 89 ? -14.342 5.594 28.600 1.00 71.81 89 PHE A O 1
ATOM 714 N N . LYS A 1 90 ? -13.724 3.840 27.359 1.00 75.69 90 LYS A N 1
ATOM 715 C CA . LYS A 1 90 ? -12.445 4.443 26.960 1.00 75.69 90 LYS A CA 1
ATOM 716 C C . LYS A 1 90 ? -12.627 5.685 26.081 1.00 75.69 90 LYS A C 1
ATOM 718 O O . LYS A 1 90 ? -11.896 6.656 26.249 1.00 75.69 90 LYS A O 1
ATOM 723 N N . ILE A 1 91 ? -13.646 5.689 25.223 1.00 69.50 91 ILE A N 1
ATOM 724 C CA . ILE A 1 91 ? -13.945 6.825 24.341 1.00 69.50 91 ILE A CA 1
ATOM 725 C C . ILE A 1 91 ? -14.434 8.033 25.150 1.00 69.50 91 ILE A C 1
ATOM 727 O O . ILE A 1 91 ? -13.964 9.144 24.928 1.00 69.50 91 ILE A O 1
ATOM 731 N N . PHE A 1 92 ? -15.358 7.828 26.095 1.00 68.25 92 PHE A N 1
ATOM 732 C CA . PHE A 1 92 ? -15.968 8.925 26.854 1.00 68.25 92 PHE A CA 1
ATOM 733 C C . PHE A 1 92 ? -15.127 9.411 28.039 1.00 68.25 92 PHE A C 1
ATOM 735 O O . PHE A 1 92 ? -15.218 10.587 28.384 1.00 68.25 92 PHE A O 1
ATOM 742 N N . PHE A 1 93 ? -14.335 8.538 28.672 1.00 74.50 93 PHE A N 1
ATOM 743 C CA . PHE A 1 93 ? -13.600 8.879 29.898 1.00 74.50 93 PHE A CA 1
ATOM 744 C C . PHE A 1 93 ? -12.087 9.031 29.707 1.00 74.50 93 PHE A C 1
ATOM 746 O O . PHE A 1 93 ? -11.467 9.743 30.493 1.00 74.50 93 PHE A O 1
ATOM 753 N N . ASN A 1 94 ? -11.494 8.411 28.678 1.00 73.25 94 ASN A N 1
ATOM 754 C CA . ASN A 1 94 ? -10.037 8.385 28.491 1.00 73.25 94 ASN A CA 1
ATOM 755 C C . ASN A 1 94 ? -9.565 9.051 27.187 1.00 73.25 94 ASN A C 1
ATOM 757 O O . ASN A 1 94 ? -8.373 8.994 26.898 1.00 73.25 94 ASN A O 1
ATOM 761 N N . ASP A 1 95 ? -10.469 9.639 26.390 1.00 71.81 95 ASP A N 1
ATOM 762 C CA . ASP A 1 95 ? -10.163 10.172 25.049 1.00 71.81 95 ASP A CA 1
ATOM 763 C C . ASP A 1 95 ? -9.421 9.139 24.148 1.00 71.81 95 ASP A C 1
ATOM 765 O O . ASP A 1 95 ? -8.594 9.492 23.307 1.00 71.81 95 ASP A O 1
ATOM 769 N N . GLU A 1 96 ? -9.715 7.841 24.319 1.00 76.56 96 GLU A N 1
ATOM 770 C CA . GLU A 1 96 ? -9.059 6.722 23.623 1.00 76.56 96 GLU A CA 1
ATOM 771 C C . GLU A 1 96 ? -10.080 5.944 22.779 1.00 76.56 96 GLU A C 1
ATOM 773 O O .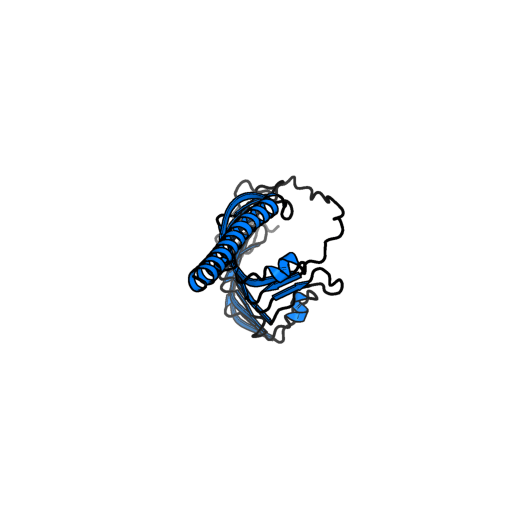 GLU A 1 96 ? -11.062 5.409 23.305 1.00 76.56 96 GLU A O 1
ATOM 778 N N . ILE A 1 97 ? -9.826 5.795 21.473 1.00 78.44 97 ILE A N 1
ATOM 779 C CA . ILE A 1 97 ? -10.551 4.809 20.660 1.00 78.44 97 ILE A CA 1
ATOM 780 C C . ILE A 1 97 ? -9.860 3.467 20.826 1.00 78.44 97 ILE A C 1
ATOM 782 O O . ILE A 1 97 ? -8.780 3.237 20.293 1.00 78.44 97 ILE A O 1
ATOM 786 N N . SER A 1 98 ? -10.525 2.557 21.529 1.00 83.38 98 SER A N 1
ATOM 787 C CA . SER A 1 98 ? -10.112 1.162 21.638 1.00 83.38 98 SER A CA 1
ATOM 788 C C . SER A 1 98 ? -11.161 0.284 20.969 1.00 83.38 98 SER A C 1
ATOM 790 O O . SER A 1 98 ? -12.337 0.321 21.343 1.00 83.38 98 SER A O 1
ATOM 792 N N . THR A 1 99 ? -10.739 -0.464 19.954 1.00 84.56 99 THR A N 1
ATOM 793 C CA . THR A 1 99 ? -11.611 -1.277 19.102 1.00 84.56 99 THR A CA 1
ATOM 794 C C . THR A 1 99 ? -10.997 -2.650 18.824 1.00 84.56 99 THR A C 1
ATOM 796 O O . THR A 1 99 ? -9.784 -2.845 18.903 1.00 84.56 99 THR A O 1
ATOM 799 N N . SER A 1 100 ? -11.840 -3.639 18.534 1.00 86.44 100 SER A N 1
ATOM 800 C CA . SER A 1 100 ? -11.380 -4.988 18.179 1.00 86.44 100 SER A CA 1
ATOM 801 C C . SER A 1 100 ? -11.051 -5.090 16.693 1.00 86.44 100 SER A C 1
ATOM 803 O O . SER A 1 100 ? -10.120 -5.790 16.301 1.00 86.44 100 SER A O 1
ATOM 805 N N . ASN A 1 101 ? -11.812 -4.396 15.853 1.00 87.75 101 ASN A N 1
ATOM 806 C CA . ASN A 1 101 ? -11.617 -4.434 14.416 1.00 87.75 101 ASN A CA 1
ATOM 807 C C . ASN A 1 101 ? -11.961 -3.090 13.777 1.00 87.75 101 ASN A C 1
ATOM 809 O O . ASN A 1 101 ? -12.978 -2.470 14.097 1.00 87.75 101 ASN A O 1
ATOM 813 N N . ILE A 1 102 ? -11.125 -2.679 12.833 1.00 85.19 102 ILE A N 1
ATOM 814 C CA . ILE A 1 102 ? -11.401 -1.615 11.873 1.00 85.19 102 ILE A CA 1
ATOM 815 C C . ILE A 1 102 ? -11.299 -2.256 10.493 1.00 85.19 102 ILE A C 1
ATOM 817 O O . ILE A 1 102 ? -10.301 -2.907 10.188 1.00 85.19 102 ILE A O 1
ATOM 821 N N . SER A 1 103 ? -12.330 -2.106 9.674 1.00 88.38 103 SER A N 1
ATOM 822 C CA . SER A 1 103 ? -12.327 -2.586 8.297 1.00 88.38 103 SER A CA 1
ATOM 823 C C . SER A 1 103 ? -12.828 -1.496 7.366 1.00 88.38 103 SER A C 1
ATOM 825 O O . SER A 1 103 ? -13.902 -0.934 7.593 1.00 88.38 103 SER A O 1
ATOM 827 N N . ILE A 1 104 ? -12.065 -1.223 6.318 1.00 85.19 104 ILE A N 1
ATOM 828 C CA . ILE A 1 104 ? -12.443 -0.314 5.244 1.00 85.19 104 ILE A CA 1
ATOM 829 C C . ILE A 1 104 ? -12.487 -1.140 3.968 1.00 85.19 104 ILE A C 1
ATOM 831 O O . ILE A 1 104 ? -11.478 -1.709 3.570 1.00 85.19 104 ILE A O 1
ATOM 835 N N . GLU A 1 105 ? -13.669 -1.256 3.383 1.00 87.88 105 GLU A N 1
ATOM 836 C CA . GLU A 1 105 ? -13.933 -2.072 2.205 1.00 87.88 105 GLU A CA 1
ATOM 837 C C . GLU A 1 105 ? -14.214 -1.149 1.016 1.00 87.88 105 GLU A C 1
ATOM 839 O O . GLU A 1 105 ? -15.062 -0.250 1.100 1.00 87.88 105 GLU A O 1
ATOM 844 N N . GLY A 1 106 ? -13.520 -1.413 -0.091 1.00 82.88 106 GLY A N 1
ATOM 845 C CA . GLY A 1 106 ? -13.735 -0.780 -1.383 1.00 82.88 106 GLY A CA 1
ATOM 846 C C . GLY A 1 106 ? -13.497 0.721 -1.378 1.00 82.88 106 GLY A C 1
ATOM 847 O O . GLY A 1 106 ? -14.444 1.510 -1.478 1.00 82.88 106 GLY A O 1
ATOM 848 N N . ILE A 1 107 ? -12.231 1.103 -1.2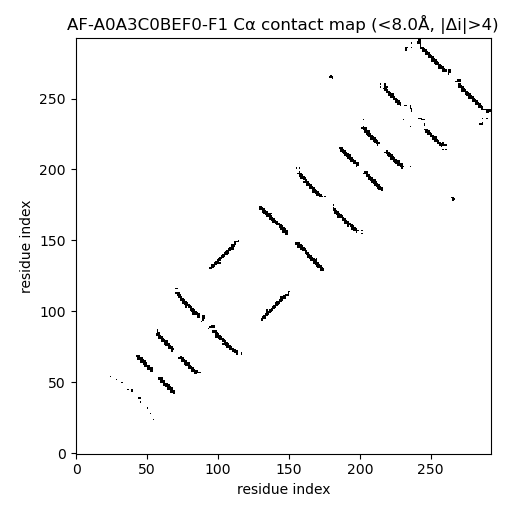24 1.00 82.50 107 ILE A N 1
ATOM 849 C CA . ILE A 1 107 ? -11.780 2.479 -1.412 1.00 82.50 107 ILE A CA 1
ATOM 850 C C . ILE A 1 107 ? -11.455 2.704 -2.891 1.00 82.50 107 ILE A C 1
ATOM 852 O O . ILE A 1 107 ? -10.576 2.037 -3.434 1.00 82.50 107 ILE A O 1
ATOM 856 N N . ASP A 1 108 ? -12.113 3.688 -3.499 1.00 79.81 108 ASP A N 1
ATOM 857 C CA . ASP A 1 108 ? -11.738 4.244 -4.797 1.00 79.81 108 ASP A CA 1
ATOM 858 C C . ASP A 1 108 ? -11.193 5.663 -4.596 1.00 79.81 108 ASP A C 1
ATOM 860 O O . ASP A 1 108 ? -11.893 6.550 -4.094 1.00 79.81 108 ASP A O 1
ATOM 864 N N . VAL A 1 109 ? -9.945 5.890 -4.995 1.00 79.31 109 VAL A N 1
ATOM 865 C CA . VAL A 1 109 ? -9.285 7.196 -4.955 1.00 79.31 109 VAL A CA 1
ATOM 866 C C . VAL A 1 109 ? -9.053 7.670 -6.379 1.00 79.31 109 VAL A C 1
ATOM 868 O O . VAL A 1 109 ? -8.307 7.052 -7.132 1.00 79.31 109 VAL A O 1
ATOM 871 N N . PHE A 1 110 ? -9.643 8.804 -6.733 1.00 79.38 110 PHE A N 1
ATOM 872 C CA . PHE A 1 110 ? -9.360 9.509 -7.975 1.00 79.38 110 PHE A CA 1
ATOM 873 C C . PHE A 1 110 ? -8.658 10.808 -7.621 1.00 79.38 110 PHE A C 1
ATOM 875 O O . PHE A 1 110 ? -9.251 11.678 -6.987 1.00 79.38 110 PHE A O 1
ATOM 882 N N . PHE A 1 111 ? -7.394 10.936 -8.005 1.00 79.06 111 PHE A N 1
ATOM 883 C CA . PHE A 1 111 ? -6.601 12.127 -7.758 1.00 79.06 111 PHE A CA 1
ATOM 884 C C . PHE A 1 111 ? -6.239 12.802 -9.078 1.00 79.06 111 PHE A C 1
ATOM 886 O O . PHE A 1 111 ? -5.555 12.225 -9.926 1.00 79.06 111 PHE A O 1
ATOM 893 N N . GLN A 1 112 ? -6.683 14.047 -9.234 1.00 78.38 112 GLN A N 1
ATOM 894 C CA . GLN A 1 112 ? -6.345 14.887 -10.375 1.00 78.38 112 GLN A CA 1
ATOM 895 C C . GLN A 1 112 ? -5.914 16.258 -9.849 1.00 78.38 112 GLN A C 1
ATOM 897 O O . GLN A 1 112 ? -6.754 17.017 -9.356 1.00 78.38 112 GLN A O 1
ATOM 902 N N . PRO A 1 113 ? -4.615 16.595 -9.905 1.00 67.69 113 PRO A N 1
ATOM 903 C CA . PRO A 1 113 ? -4.162 17.918 -9.515 1.00 67.69 113 PRO A CA 1
ATOM 904 C C . PRO A 1 113 ? -4.748 18.958 -10.478 1.00 67.69 113 PRO A C 1
ATOM 906 O O . PRO A 1 113 ? -4.717 18.773 -11.691 1.00 67.69 113 PRO A O 1
ATOM 909 N N . SER A 1 114 ? -5.270 20.074 -9.970 1.00 62.78 114 SER A N 1
ATOM 910 C CA . SER A 1 114 ? -5.640 21.205 -10.828 1.00 62.78 114 SER A CA 1
ATOM 911 C C . SER A 1 114 ? -4.433 22.130 -11.009 1.00 62.78 114 SER A C 1
ATOM 913 O O . SER A 1 114 ? -3.718 22.427 -10.052 1.00 62.78 114 SER A O 1
ATOM 915 N N . ALA A 1 115 ? -4.239 22.678 -12.215 1.00 56.81 115 ALA A N 1
ATOM 916 C CA . ALA A 1 115 ? -3.140 23.603 -12.548 1.00 56.81 115 ALA A CA 1
ATOM 917 C C . ALA A 1 115 ? -3.094 24.898 -11.693 1.00 56.81 115 ALA A C 1
ATOM 919 O O . ALA A 1 115 ? -2.159 25.695 -11.785 1.00 56.81 115 ALA A O 1
ATOM 920 N N . HIS A 1 116 ? -4.100 25.126 -10.842 1.00 48.59 116 HIS A N 1
ATOM 921 C CA . HIS A 1 116 ? -4.236 26.301 -9.980 1.00 48.59 116 HIS A CA 1
ATOM 922 C C . HIS A 1 116 ? -4.211 25.997 -8.480 1.00 48.59 116 HIS A C 1
ATOM 924 O O . HIS A 1 116 ? -4.445 26.903 -7.674 1.00 48.59 116 HIS A O 1
ATOM 930 N N . THR A 1 117 ? -3.873 24.773 -8.069 1.00 45.56 117 THR A N 1
ATOM 931 C CA . THR A 1 117 ? -3.775 24.432 -6.649 1.00 45.56 117 THR A CA 1
ATOM 932 C C . THR A 1 117 ? -2.477 24.999 -6.062 1.00 45.56 117 THR A C 1
ATOM 934 O O . THR A 1 117 ? -1.503 24.296 -5.807 1.00 45.56 117 THR A O 1
ATOM 937 N N . LYS A 1 118 ? -2.446 26.314 -5.801 1.00 42.97 118 LYS A N 1
ATOM 938 C CA . LYS A 1 118 ? -1.552 26.846 -4.769 1.00 42.97 118 LYS A CA 1
ATOM 939 C C . LYS A 1 118 ? -1.963 26.144 -3.485 1.00 42.97 118 LYS A C 1
ATOM 941 O O . LYS A 1 118 ? -3.036 26.441 -2.966 1.00 42.97 118 LYS A O 1
ATOM 946 N N . LEU A 1 119 ? -1.130 25.221 -3.002 1.00 44.69 119 LEU A N 1
ATOM 947 C CA . LEU A 1 119 ? -1.213 24.677 -1.650 1.00 44.69 119 LEU A CA 1
ATOM 948 C C . LEU A 1 119 ? -1.367 25.865 -0.696 1.00 44.69 119 LEU A C 1
ATOM 950 O O . LEU A 1 119 ? -0.392 26.551 -0.380 1.00 44.69 119 LEU A O 1
ATOM 954 N N . GLN A 1 120 ? -2.600 26.173 -0.291 1.00 40.81 120 GLN A N 1
ATOM 955 C CA . GLN A 1 120 ? -2.822 27.172 0.735 1.00 40.81 120 GLN A CA 1
ATOM 956 C C . GLN A 1 120 ? -2.245 26.561 2.005 1.00 40.81 120 GLN A C 1
ATOM 958 O O . GLN A 1 120 ? -2.869 25.715 2.638 1.00 40.81 120 GLN A O 1
ATOM 963 N N . LYS A 1 121 ? -1.035 26.989 2.384 1.00 42.66 121 LYS A N 1
ATOM 964 C CA . LYS A 1 121 ? -0.562 26.878 3.763 1.00 42.66 121 LYS A CA 1
ATOM 965 C C . LYS A 1 121 ? -1.524 27.697 4.618 1.00 42.66 121 LYS A C 1
ATOM 967 O O . LYS A 1 121 ? -1.316 28.889 4.829 1.00 42.66 121 LYS A O 1
ATOM 972 N N . LYS A 1 122 ? -2.615 27.078 5.055 1.00 40.09 122 LYS A N 1
ATOM 973 C CA . LYS A 1 122 ? -3.566 27.683 5.977 1.00 40.09 122 LYS A CA 1
ATOM 974 C C . LYS A 1 122 ? -3.416 27.047 7.347 1.00 40.09 122 LYS A C 1
ATOM 976 O O . LYS A 1 122 ? -3.654 25.861 7.520 1.00 40.09 122 LYS A O 1
ATOM 981 N N . GLY A 1 123 ? -3.073 27.913 8.296 1.00 35.25 123 GLY A N 1
ATOM 982 C CA . GLY A 1 123 ? -3.425 27.782 9.701 1.00 35.25 123 GLY A CA 1
ATOM 983 C C . GLY A 1 123 ? -2.483 26.919 10.521 1.00 35.25 123 GLY A C 1
ATOM 984 O O . GLY A 1 123 ? -2.532 25.697 10.475 1.00 35.25 123 GLY A O 1
ATOM 985 N N . THR A 1 124 ? -1.690 27.574 11.361 1.00 39.16 124 THR A N 1
ATOM 986 C CA . THR A 1 124 ? -1.193 27.004 12.613 1.00 39.16 124 THR A CA 1
ATOM 987 C C . THR A 1 124 ? -2.351 26.329 13.354 1.00 39.16 124 THR A C 1
ATOM 989 O O . THR A 1 124 ? -3.238 26.990 13.896 1.00 39.16 124 THR A O 1
ATOM 992 N N . SER A 1 125 ? -2.368 24.995 13.330 1.00 35.69 125 SER A N 1
ATOM 993 C CA . SER A 1 125 ? -3.328 24.186 14.076 1.00 35.69 125 SER A CA 1
ATOM 994 C C . SER A 1 125 ? -3.220 24.541 15.555 1.00 35.69 125 SER A C 1
ATOM 996 O O . SER A 1 125 ? -2.136 24.475 16.137 1.00 35.69 125 SER A O 1
ATOM 998 N N . LYS A 1 126 ? -4.356 24.877 16.177 1.00 41.06 126 LYS A N 1
ATOM 999 C CA . LYS A 1 126 ? -4.508 24.805 17.635 1.00 41.06 126 LYS A CA 1
ATOM 1000 C C . LYS A 1 126 ? -3.995 23.437 18.099 1.00 41.06 126 LYS A C 1
ATOM 1002 O O . LYS A 1 126 ? -4.201 22.451 17.388 1.00 41.06 126 LYS A O 1
ATOM 1007 N N . SER A 1 127 ? -3.308 23.424 19.245 1.00 38.88 127 SER A N 1
ATOM 1008 C CA . SER A 1 127 ? -2.793 22.232 19.935 1.00 38.88 127 SER A CA 1
ATOM 1009 C C . SER A 1 127 ? -3.714 21.034 19.690 1.00 38.88 127 SER A C 1
ATOM 1011 O O . SER A 1 127 ? -4.875 21.035 20.108 1.00 38.88 127 SER A O 1
ATOM 1013 N N . LYS A 1 128 ? -3.215 20.061 18.915 1.00 51.41 128 LYS A N 1
ATOM 1014 C CA . LYS A 1 128 ? -3.883 18.775 18.735 1.00 51.41 128 LYS A CA 1
ATOM 1015 C C . LYS A 1 128 ? -3.989 18.159 20.122 1.00 51.41 128 LYS A C 1
ATOM 1017 O O . LYS A 1 128 ? -2.980 17.996 20.797 1.00 51.41 128 LYS A O 1
ATOM 1022 N N . LYS A 1 129 ? -5.214 17.875 20.552 1.00 55.28 129 LYS A N 1
ATOM 1023 C CA . LYS A 1 129 ? -5.454 17.069 21.744 1.00 55.28 129 LYS A CA 1
ATOM 1024 C C . LYS A 1 129 ? -4.835 15.693 21.479 1.00 55.28 129 LYS A C 1
ATOM 1026 O O . LYS A 1 129 ? -5.100 15.125 20.417 1.00 55.28 129 LYS A O 1
ATOM 1031 N N . ASP A 1 130 ? -4.010 15.203 22.400 1.00 64.19 130 ASP A N 1
ATOM 1032 C CA . ASP A 1 130 ? -3.415 13.871 22.297 1.00 64.19 130 ASP A CA 1
ATOM 1033 C 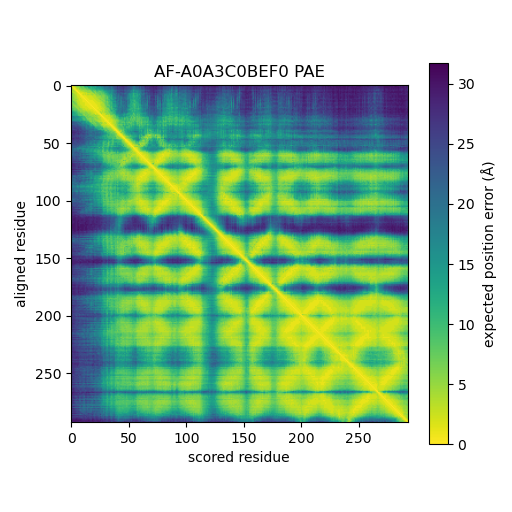C . ASP A 1 130 ? -4.542 12.845 22.208 1.00 64.19 130 ASP A C 1
ATOM 1035 O O . ASP A 1 130 ? -5.372 12.726 23.110 1.00 64.19 130 ASP A O 1
ATOM 1039 N N . PHE A 1 131 ? -4.613 12.154 21.078 1.00 65.69 131 PHE A N 1
ATOM 1040 C CA . PHE A 1 131 ? -5.649 11.179 20.793 1.00 65.69 131 PHE A CA 1
ATOM 1041 C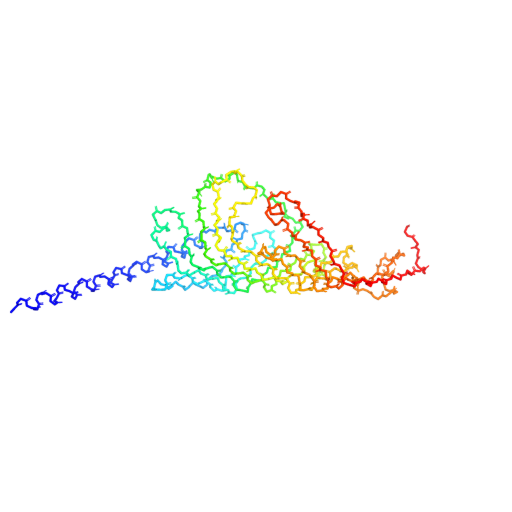 C . PHE A 1 131 ? -4.990 9.848 20.481 1.00 65.69 131 PHE A C 1
ATOM 1043 O O . PHE A 1 131 ? -4.073 9.788 19.655 1.00 65.69 131 PHE A O 1
ATOM 1050 N N . LYS A 1 132 ? -5.454 8.790 21.149 1.00 77.44 132 LYS A N 1
ATOM 1051 C CA . LYS A 1 132 ? -4.885 7.446 21.024 1.00 77.44 132 LYS A CA 1
ATOM 1052 C C . LYS A 1 132 ? -5.876 6.521 20.342 1.00 77.44 132 LYS A C 1
ATOM 1054 O O . LYS A 1 132 ? -7.044 6.452 20.730 1.00 77.44 132 LYS A O 1
ATOM 1059 N N . ILE A 1 133 ? -5.394 5.799 19.335 1.00 78.62 133 ILE A N 1
ATOM 1060 C CA . ILE A 1 133 ? -6.177 4.796 18.613 1.00 78.62 133 ILE A CA 1
ATOM 1061 C C . ILE A 1 133 ? -5.509 3.446 18.813 1.00 78.62 133 ILE A C 1
ATOM 1063 O O . ILE A 1 133 ? -4.350 3.265 18.453 1.00 78.62 133 ILE A O 1
ATOM 1067 N N . PHE A 1 134 ? -6.255 2.493 19.357 1.00 83.69 134 PHE A N 1
ATOM 1068 C CA . PHE A 1 134 ? -5.841 1.110 19.518 1.00 83.69 134 PHE A CA 1
ATOM 1069 C C . PHE A 1 134 ? -6.818 0.182 18.796 1.00 83.69 134 PHE A C 1
ATOM 1071 O O . PHE A 1 134 ? -8.023 0.212 19.068 1.00 83.69 134 PHE A O 1
ATOM 1078 N N . THR A 1 135 ? -6.303 -0.679 17.918 1.00 85.00 135 THR A N 1
ATOM 1079 C CA . THR A 1 135 ? -7.088 -1.733 17.268 1.00 85.00 135 THR A CA 1
ATOM 1080 C C . THR A 1 135 ? -6.366 -3.075 17.273 1.00 85.00 135 THR A C 1
ATOM 1082 O O . THR A 1 135 ? -5.168 -3.152 17.006 1.00 85.00 135 THR A O 1
ATOM 1085 N N . GLN A 1 136 ? -7.096 -4.159 17.549 1.00 87.94 136 GLN A N 1
ATOM 1086 C CA . GLN A 1 136 ? -6.532 -5.511 17.447 1.00 87.94 136 GLN A CA 1
ATOM 1087 C C . GLN A 1 136 ? -6.319 -5.924 15.990 1.00 87.94 136 GLN A C 1
ATOM 1089 O O . GLN A 1 136 ? -5.300 -6.534 15.687 1.00 87.94 136 GLN A O 1
ATOM 1094 N N . ASN A 1 137 ? -7.246 -5.569 15.097 1.00 88.94 137 ASN A N 1
ATOM 1095 C CA . ASN A 1 137 ? -7.154 -5.869 13.670 1.00 88.94 137 ASN A CA 1
ATOM 1096 C C . ASN A 1 137 ? -7.531 -4.639 12.837 1.00 88.94 137 ASN A C 1
ATOM 1098 O O . ASN A 1 137 ? -8.536 -3.976 13.112 1.00 88.94 137 ASN A O 1
ATOM 1102 N N . LEU A 1 138 ? -6.748 -4.354 11.805 1.00 86.75 138 LEU A N 1
ATOM 1103 C CA . LEU A 1 138 ? -7.055 -3.381 10.762 1.00 86.75 138 LEU A CA 1
ATOM 1104 C C . LEU A 1 138 ? -7.035 -4.098 9.416 1.00 86.75 138 LEU A C 1
ATOM 1106 O O . LEU A 1 138 ? -6.104 -4.847 9.136 1.00 86.75 138 LEU A O 1
ATOM 1110 N N . SER A 1 139 ? -8.042 -3.849 8.590 1.00 88.31 139 SER A N 1
ATOM 1111 C CA . SER A 1 139 ? -8.066 -4.256 7.190 1.00 88.31 139 SER A CA 1
ATOM 1112 C C . SER A 1 139 ? -8.528 -3.082 6.338 1.00 88.31 139 SER A C 1
ATOM 1114 O O . SER A 1 139 ? -9.492 -2.399 6.684 1.00 88.31 139 SER A O 1
ATOM 1116 N N . VAL A 1 140 ? -7.813 -2.818 5.254 1.00 82.62 140 VAL A N 1
ATOM 1117 C CA . VAL A 1 140 ? -8.107 -1.750 4.303 1.00 82.62 140 VAL A CA 1
ATOM 1118 C C . VAL A 1 140 ? -7.999 -2.344 2.908 1.00 82.62 140 VAL A C 1
ATOM 1120 O O . VAL A 1 140 ? -6.939 -2.843 2.540 1.00 82.62 140 VAL A O 1
ATOM 1123 N N . ASP A 1 141 ? -9.092 -2.303 2.156 1.00 82.38 141 ASP A N 1
ATOM 1124 C CA . ASP A 1 141 ? -9.157 -2.750 0.767 1.00 82.38 141 ASP A CA 1
ATOM 1125 C C . ASP A 1 141 ? -9.329 -1.538 -0.150 1.00 82.38 141 ASP A C 1
ATOM 1127 O O . ASP A 1 141 ? -10.309 -0.790 -0.048 1.00 82.38 141 ASP A O 1
ATOM 1131 N N . VAL A 1 142 ? -8.337 -1.321 -1.003 1.00 79.19 142 VAL A N 1
ATOM 1132 C CA . VAL A 1 142 ? -8.295 -0.272 -2.016 1.00 79.19 142 VAL A CA 1
ATOM 1133 C C . VAL A 1 142 ? -8.570 -0.934 -3.356 1.00 79.19 142 VAL A C 1
ATOM 1135 O O . VAL A 1 142 ? -7.690 -1.579 -3.929 1.00 79.19 142 VAL A O 1
ATOM 1138 N N . ASP A 1 143 ? -9.797 -0.748 -3.840 1.00 81.88 143 ASP A N 1
ATOM 1139 C CA . ASP A 1 143 ? -10.253 -1.269 -5.129 1.00 81.88 143 ASP A CA 1
ATOM 1140 C C . ASP A 1 143 ? -9.547 -0.549 -6.277 1.00 81.88 143 ASP A C 1
ATOM 1142 O O . ASP A 1 143 ? -9.202 -1.162 -7.283 1.00 81.88 143 ASP A O 1
ATOM 1146 N N . SER A 1 144 ? -9.338 0.763 -6.142 1.00 81.38 144 SER A N 1
ATOM 1147 C CA . SER A 1 144 ? -8.588 1.530 -7.128 1.00 81.38 144 SER A CA 1
ATOM 1148 C C . SER A 1 144 ? -7.983 2.799 -6.536 1.00 81.38 144 SER A C 1
ATOM 1150 O O . SER A 1 144 ? -8.633 3.569 -5.834 1.00 81.38 144 SER A O 1
ATOM 1152 N N . PHE A 1 145 ? -6.721 3.053 -6.855 1.00 79.75 145 PHE A N 1
ATOM 1153 C CA . PHE A 1 145 ? -6.101 4.364 -6.730 1.00 79.75 145 PHE A CA 1
ATOM 1154 C C . PHE A 1 145 ? -5.653 4.806 -8.117 1.00 79.75 145 PHE A C 1
ATOM 1156 O O . PHE A 1 145 ? -4.831 4.135 -8.737 1.00 79.75 145 PHE A O 1
ATOM 1163 N N . VAL A 1 146 ? -6.190 5.925 -8.596 1.00 81.31 146 VAL A N 1
ATOM 1164 C CA . VAL A 1 146 ? -5.911 6.492 -9.916 1.00 81.31 146 VAL A CA 1
ATOM 1165 C C . VAL A 1 146 ? -5.357 7.899 -9.742 1.00 81.31 146 VAL A C 1
ATOM 1167 O O . VAL A 1 146 ? -6.046 8.783 -9.234 1.00 81.31 146 VAL A O 1
ATOM 1170 N N . TRP A 1 147 ? -4.131 8.126 -10.205 1.00 81.25 147 TRP A N 1
ATOM 1171 C CA . TRP A 1 147 ? -3.555 9.461 -10.339 1.00 81.25 147 TRP A CA 1
ATOM 1172 C C . TRP A 1 147 ? -3.483 9.841 -11.815 1.00 81.25 147 TRP A C 1
ATOM 1174 O O . TRP A 1 147 ? -2.873 9.129 -12.610 1.00 81.25 147 TRP A O 1
ATOM 1184 N N . LEU A 1 148 ? -4.103 10.965 -12.168 1.00 79.06 148 LEU A N 1
ATOM 1185 C CA . LEU A 1 148 ? -4.104 11.538 -13.511 1.00 79.06 148 LEU A CA 1
ATOM 1186 C C . LEU A 1 148 ? -3.139 12.722 -13.638 1.00 79.06 148 LEU A C 1
ATOM 1188 O O . LEU A 1 148 ? -2.916 13.463 -12.675 1.00 79.06 148 LEU A O 1
ATOM 1192 N N . ASP A 1 149 ? -2.614 12.928 -14.844 1.00 72.69 149 ASP A N 1
ATOM 1193 C CA . ASP A 1 149 ? -1.894 14.157 -15.188 1.00 72.69 149 ASP A CA 1
ATOM 1194 C C . ASP A 1 149 ? -2.850 15.370 -15.178 1.00 72.69 149 ASP A C 1
ATOM 1196 O O . ASP A 1 149 ? -4.008 15.293 -15.594 1.00 72.69 149 ASP A O 1
ATOM 1200 N N . SER A 1 150 ? -2.365 16.506 -14.673 1.00 63.88 150 SER A N 1
ATOM 1201 C CA . SER A 1 150 ? -3.095 17.775 -14.639 1.00 63.88 150 SER A CA 1
ATOM 1202 C C . SER A 1 150 ? -3.121 18.500 -15.985 1.00 63.88 150 SER A C 1
ATOM 1204 O O . SER A 1 150 ? -3.938 19.403 -16.166 1.00 63.88 150 SER A O 1
ATOM 1206 N N . ASN A 1 151 ? -2.199 18.169 -16.896 1.00 59.84 151 ASN A N 1
ATOM 1207 C CA . ASN A 1 151 ? -1.893 18.988 -18.074 1.00 59.84 151 ASN A CA 1
ATOM 1208 C C . ASN A 1 151 ? -2.371 18.399 -19.410 1.00 59.84 151 ASN A C 1
ATOM 1210 O O . ASN A 1 151 ? -2.278 19.081 -20.434 1.00 59.84 151 ASN A O 1
ATOM 1214 N N . SER A 1 152 ? -2.877 17.167 -19.432 1.00 51.88 152 SER A N 1
ATOM 1215 C CA . SER A 1 152 ? -3.283 16.492 -20.664 1.00 51.88 152 SER A CA 1
ATOM 1216 C C . SER A 1 152 ? -4.790 16.638 -20.929 1.00 51.88 152 SER A C 1
ATOM 1218 O O . SER A 1 152 ? -5.633 16.478 -20.049 1.00 51.88 152 SER A O 1
ATOM 1220 N N . THR A 1 153 ? -5.160 16.943 -22.177 1.00 40.78 153 THR A N 1
ATOM 1221 C CA . THR A 1 153 ? -6.562 16.947 -22.648 1.00 40.78 153 THR A CA 1
ATOM 1222 C C . THR A 1 153 ? -7.132 15.535 -22.829 1.00 40.78 153 THR A C 1
ATOM 1224 O O . THR A 1 153 ? -8.341 15.370 -22.987 1.00 40.78 153 THR A O 1
ATOM 1227 N N . VAL A 1 154 ? -6.266 14.519 -22.787 1.00 46.38 154 VAL A N 1
ATOM 1228 C CA . VAL A 1 154 ? -6.590 13.091 -22.739 1.00 46.38 154 VAL A CA 1
ATOM 1229 C C . VAL A 1 154 ? -6.181 12.596 -21.356 1.00 46.38 154 VAL A C 1
ATOM 1231 O O . VAL A 1 154 ? -5.066 12.861 -20.928 1.00 46.38 154 VAL A O 1
ATOM 1234 N N . SER A 1 155 ? -7.080 11.946 -20.621 1.00 49.81 155 SER A N 1
ATOM 1235 C CA . SER A 1 155 ? -6.802 11.445 -19.271 1.00 49.81 155 SER A CA 1
ATOM 1236 C C . SER A 1 155 ? -5.752 10.327 -19.322 1.00 49.81 155 SER A C 1
ATOM 1238 O O . SER A 1 155 ? -6.094 9.166 -19.536 1.00 49.81 155 SER A O 1
ATOM 1240 N N . ASP A 1 156 ? -4.482 10.678 -19.119 1.00 67.00 156 ASP A N 1
ATOM 1241 C CA . ASP A 1 156 ? -3.400 9.705 -19.007 1.00 67.00 156 ASP A CA 1
ATOM 1242 C C . ASP A 1 156 ? -3.224 9.342 -17.530 1.00 67.00 156 ASP A C 1
ATOM 1244 O O . ASP A 1 156 ? -2.983 10.193 -16.667 1.00 67.00 156 ASP A O 1
ATOM 1248 N N . THR A 1 157 ? -3.405 8.057 -17.223 1.00 70.62 157 THR A N 1
ATOM 1249 C CA . THR A 1 157 ? -3.214 7.531 -15.868 1.00 70.62 157 THR A CA 1
ATOM 1250 C C . THR A 1 157 ? -1.722 7.431 -15.573 1.00 70.62 157 THR A C 1
ATOM 1252 O O . THR A 1 157 ? -1.029 6.591 -16.144 1.00 70.62 157 THR A O 1
ATOM 1255 N N . LEU A 1 158 ? -1.234 8.279 -14.667 1.00 80.12 158 LEU A N 1
ATOM 1256 C CA . LEU A 1 158 ? 0.152 8.287 -14.202 1.00 80.12 158 LEU A CA 1
ATOM 1257 C C . LEU A 1 158 ? 0.435 7.118 -13.264 1.00 80.12 158 LEU A C 1
ATOM 1259 O O . LEU A 1 158 ? 1.491 6.497 -13.349 1.00 80.12 158 LEU A O 1
ATOM 1263 N N . LEU A 1 159 ? -0.505 6.816 -12.371 1.00 83.44 159 LEU A N 1
ATOM 1264 C CA . LEU A 1 159 ? -0.390 5.720 -11.419 1.00 83.44 159 LEU A CA 1
ATOM 1265 C C . LEU A 1 159 ? -1.749 5.053 -11.234 1.00 83.44 159 LEU A C 1
ATOM 1267 O O . LEU A 1 159 ? -2.737 5.724 -10.939 1.00 83.44 159 LEU A O 1
ATOM 1271 N N . TYR A 1 160 ? -1.765 3.735 -11.379 1.00 84.62 160 TYR A N 1
ATOM 1272 C CA . TYR A 1 160 ? -2.874 2.865 -11.019 1.00 84.62 160 TYR A CA 1
ATOM 1273 C C . TYR A 1 160 ? -2.403 1.861 -9.970 1.00 84.62 160 TYR A C 1
ATOM 1275 O O . TYR A 1 160 ? -1.360 1.238 -10.166 1.00 84.62 160 TYR A O 1
ATOM 1283 N N . VAL A 1 161 ? -3.141 1.693 -8.873 1.00 81.06 161 VAL A N 1
ATOM 1284 C CA . VAL A 1 161 ? -2.817 0.715 -7.822 1.00 81.06 161 VAL A CA 1
ATOM 1285 C C . VAL A 1 161 ? -4.088 0.060 -7.293 1.00 81.06 161 VAL A C 1
ATOM 1287 O O . VAL A 1 161 ? -5.037 0.754 -6.933 1.00 81.06 161 VAL A O 1
ATOM 1290 N N . GLU A 1 162 ? -4.058 -1.263 -7.175 1.00 82.38 162 GLU A N 1
ATOM 1291 C CA . GLU A 1 162 ? -4.969 -2.047 -6.338 1.00 82.38 162 GLU A CA 1
ATOM 1292 C C . GLU A 1 162 ? -4.192 -2.525 -5.110 1.00 82.38 162 GLU A C 1
ATOM 1294 O O . GLU A 1 162 ? -3.076 -3.033 -5.248 1.00 82.38 162 GLU A O 1
ATOM 1299 N N . ALA A 1 163 ? -4.735 -2.367 -3.903 1.00 81.56 163 ALA A N 1
ATOM 1300 C CA . ALA A 1 163 ? -3.989 -2.702 -2.693 1.00 81.56 163 ALA A CA 1
ATOM 1301 C C . ALA A 1 163 ? -4.876 -3.205 -1.559 1.00 81.56 163 ALA A C 1
ATOM 1303 O O . ALA A 1 163 ? -5.923 -2.648 -1.259 1.00 81.56 163 ALA A O 1
ATOM 1304 N N . ARG A 1 164 ? -4.382 -4.212 -0.845 1.00 88.31 164 ARG A N 1
ATOM 1305 C CA . ARG A 1 164 ? -4.943 -4.711 0.405 1.00 88.31 164 ARG A CA 1
ATOM 1306 C C . ARG A 1 164 ? -3.923 -4.545 1.502 1.00 88.31 164 ARG A C 1
ATOM 1308 O O . ARG A 1 164 ? -2.812 -5.056 1.412 1.00 88.31 164 ARG A O 1
ATOM 1315 N N . PHE A 1 165 ? -4.319 -3.869 2.561 1.00 88.19 165 PHE A N 1
ATOM 1316 C CA . PHE A 1 165 ? -3.514 -3.714 3.753 1.00 88.19 165 PHE A CA 1
ATOM 1317 C C . PHE A 1 165 ? -4.194 -4.409 4.925 1.00 88.19 165 PHE A C 1
ATOM 1319 O O . PHE A 1 165 ? -5.398 -4.268 5.147 1.00 88.19 165 PHE A O 1
ATOM 1326 N N . SER A 1 166 ? -3.413 -5.145 5.703 1.00 87.69 166 SER A N 1
ATOM 1327 C CA . SER A 1 166 ? -3.851 -5.700 6.972 1.00 87.69 166 SER A CA 1
ATOM 1328 C C . SER A 1 166 ? -2.794 -5.483 8.042 1.00 87.69 166 SER A C 1
ATOM 1330 O O . SER A 1 166 ? -1.596 -5.485 7.767 1.00 87.69 166 SER A O 1
ATOM 1332 N N . GLY A 1 167 ? -3.237 -5.264 9.273 1.00 87.12 167 GLY A N 1
ATOM 1333 C CA . GLY A 1 167 ? -2.338 -5.096 10.402 1.00 87.12 167 GLY A CA 1
ATOM 1334 C C . GLY A 1 167 ? -2.950 -5.600 11.696 1.00 87.12 167 GLY A C 1
ATOM 1335 O O . GLY A 1 167 ? -4.169 -5.546 11.887 1.00 87.12 167 GLY A O 1
ATOM 1336 N N . THR A 1 168 ? -2.096 -6.080 12.594 1.00 89.75 168 THR A N 1
ATOM 1337 C CA . THR A 1 168 ? -2.498 -6.635 13.888 1.00 89.75 168 THR A CA 1
ATOM 1338 C C . THR A 1 168 ? -1.874 -5.862 15.049 1.00 89.75 168 THR A C 1
ATOM 1340 O O . THR A 1 168 ? -0.728 -5.409 14.979 1.00 89.75 168 THR A O 1
ATOM 1343 N N . LYS A 1 169 ? -2.643 -5.714 16.137 1.00 87.94 169 LYS A N 1
ATOM 1344 C CA . LYS A 1 169 ? -2.270 -5.009 17.380 1.00 87.94 169 LYS A CA 1
ATOM 1345 C C . LYS A 1 169 ? -1.666 -3.626 17.116 1.00 87.94 169 LYS A C 1
ATOM 1347 O O . LYS A 1 169 ? -0.551 -3.330 17.537 1.00 87.94 169 LYS A O 1
ATOM 1352 N N . LEU A 1 170 ? -2.412 -2.793 16.402 1.00 85.94 170 LEU A N 1
ATOM 1353 C CA . LEU A 1 170 ? -2.000 -1.444 16.041 1.00 85.94 170 LEU A CA 1
ATOM 1354 C C . LEU A 1 170 ? -2.320 -0.465 17.166 1.00 85.94 170 LEU A C 1
ATOM 1356 O O . LEU A 1 170 ? -3.472 -0.374 17.596 1.00 85.94 170 LEU A O 1
ATOM 1360 N N . ALA A 1 171 ? -1.324 0.306 17.594 1.00 81.81 171 ALA A N 1
ATOM 1361 C CA . ALA A 1 171 ? -1.531 1.450 18.471 1.00 81.81 171 ALA A CA 1
ATOM 1362 C C . ALA A 1 171 ? -0.869 2.695 17.883 1.00 81.81 171 ALA A C 1
ATOM 1364 O O . ALA A 1 171 ? 0.344 2.718 17.674 1.00 81.81 171 ALA A O 1
ATOM 1365 N N . TRP A 1 172 ? -1.677 3.723 17.637 1.00 78.56 172 TRP A N 1
ATOM 1366 C CA . TRP A 1 172 ? -1.237 5.041 17.201 1.00 78.56 172 TRP A CA 1
ATOM 1367 C C . TRP A 1 172 ? -1.335 6.017 18.372 1.00 78.56 172 TRP A C 1
ATOM 1369 O O . TRP A 1 172 ? -2.421 6.229 18.920 1.00 78.56 172 TRP A O 1
ATOM 1379 N N . ASP A 1 173 ? -0.201 6.617 18.734 1.00 74.12 173 ASP A N 1
ATOM 1380 C CA . ASP A 1 173 ? -0.104 7.662 19.753 1.00 74.12 173 ASP A CA 1
ATOM 1381 C C . ASP A 1 173 ? 0.452 8.962 19.146 1.00 74.12 173 ASP A C 1
ATOM 1383 O O . ASP A 1 173 ? 1.643 9.062 18.856 1.00 74.12 173 ASP A O 1
ATOM 1387 N N . GLN A 1 174 ? -0.408 9.965 18.924 1.00 59.03 174 GLN A N 1
ATOM 1388 C CA . GLN A 1 174 ? 0.023 11.259 18.367 1.00 59.03 174 GLN A CA 1
ATOM 1389 C C . GLN A 1 174 ? 0.795 12.147 19.361 1.00 59.03 174 GLN A C 1
ATOM 1391 O O . GLN A 1 174 ? 1.367 13.140 18.919 1.00 59.03 174 GLN A O 1
ATOM 1396 N N . GLY A 1 175 ? 0.846 11.803 20.655 1.00 57.97 175 GLY A N 1
ATOM 1397 C CA . GLY A 1 175 ? 1.573 12.582 21.672 1.00 57.97 175 GLY A CA 1
ATOM 1398 C C . GLY A 1 175 ? 3.070 12.251 21.773 1.00 57.97 175 GLY A C 1
ATOM 1399 O O . GLY A 1 175 ? 3.821 12.931 22.473 1.00 57.97 175 GLY A O 1
ATOM 1400 N N . SER A 1 176 ? 3.523 11.203 21.079 1.00 56.94 176 SER A N 1
ATOM 1401 C CA . SER A 1 176 ? 4.924 10.776 21.041 1.00 56.94 176 SER A CA 1
ATOM 1402 C C . SER A 1 176 ? 5.725 11.651 20.071 1.00 56.94 176 SER A C 1
ATOM 1404 O O . SER A 1 176 ? 5.776 11.385 18.871 1.00 56.94 176 SER A O 1
ATOM 1406 N N . ASN A 1 177 ? 6.381 12.691 20.587 1.00 53.50 177 ASN A N 1
ATOM 1407 C CA . ASN A 1 177 ? 7.287 13.553 19.811 1.00 53.50 177 ASN A CA 1
ATOM 1408 C C . ASN A 1 177 ? 8.584 12.849 19.345 1.00 53.50 177 ASN A C 1
ATOM 1410 O O . ASN A 1 177 ? 9.394 13.484 18.675 1.00 53.50 177 ASN A O 1
ATOM 1414 N N . ASP A 1 178 ? 8.793 11.572 19.687 1.00 52.59 178 ASP A N 1
ATOM 1415 C CA . ASP A 1 178 ? 10.102 10.904 19.589 1.00 52.59 178 ASP A CA 1
ATOM 1416 C C . ASP A 1 178 ? 10.241 9.906 18.424 1.00 52.59 178 ASP A C 1
ATOM 1418 O O . ASP A 1 178 ? 11.280 9.268 18.268 1.00 52.59 178 ASP A O 1
ATOM 1422 N N . THR A 1 179 ? 9.222 9.749 17.572 1.00 53.47 179 THR A N 1
ATOM 1423 C CA . THR A 1 179 ? 9.259 8.751 16.487 1.00 53.47 179 THR A CA 1
ATOM 1424 C C . THR A 1 179 ? 8.717 9.298 15.173 1.00 53.47 179 THR A C 1
ATOM 1426 O O . THR A 1 179 ? 7.566 9.728 15.113 1.00 53.47 179 THR A O 1
ATOM 1429 N N . ALA A 1 180 ? 9.500 9.184 14.093 1.00 59.91 180 ALA A N 1
ATOM 1430 C CA . ALA A 1 180 ? 9.063 9.496 12.726 1.00 59.91 180 ALA A CA 1
ATOM 1431 C C . ALA A 1 180 ? 7.857 8.645 12.265 1.00 59.91 180 ALA A C 1
ATOM 1433 O O . ALA A 1 180 ? 7.112 9.056 11.379 1.00 59.91 180 ALA A O 1
ATOM 1434 N N . PHE A 1 181 ? 7.632 7.493 12.909 1.00 66.56 181 PHE A N 1
ATOM 1435 C CA . PHE A 1 181 ? 6.484 6.616 12.694 1.00 66.56 181 PHE A CA 1
ATOM 1436 C C . PHE A 1 181 ? 5.790 6.309 14.039 1.00 66.56 181 PHE A C 1
ATOM 1438 O O . PHE A 1 181 ? 6.210 5.394 14.747 1.00 66.56 181 PHE A O 1
ATOM 1445 N N . PRO A 1 182 ? 4.744 7.064 14.431 1.00 68.81 182 PRO A N 1
ATOM 1446 C CA . PRO A 1 182 ? 4.102 6.975 15.751 1.00 68.81 182 PRO A CA 1
ATOM 1447 C C . PRO A 1 182 ? 3.093 5.817 15.857 1.00 68.81 182 PRO A C 1
ATOM 1449 O O . PRO A 1 182 ? 2.034 5.950 16.477 1.00 68.81 182 PRO A O 1
ATOM 1452 N N . VAL A 1 183 ? 3.386 4.689 15.208 1.00 76.38 183 VAL A N 1
ATOM 1453 C CA . VAL A 1 183 ? 2.510 3.516 15.161 1.00 76.38 183 VAL A CA 1
ATOM 1454 C C . VAL A 1 183 ? 3.291 2.292 15.617 1.00 76.38 183 VAL A C 1
ATOM 1456 O O . VAL A 1 183 ? 4.270 1.885 14.997 1.00 76.38 183 VAL A O 1
ATOM 1459 N N . THR A 1 184 ? 2.823 1.683 16.700 1.00 84.44 184 THR A N 1
ATOM 1460 C CA . THR A 1 184 ? 3.270 0.357 17.139 1.00 84.44 184 THR A CA 1
ATOM 1461 C C . THR A 1 184 ? 2.380 -0.710 16.513 1.00 84.44 184 THR A C 1
ATOM 1463 O O . THR A 1 184 ? 1.179 -0.492 16.342 1.00 84.44 184 THR A O 1
ATOM 1466 N N . TYR A 1 185 ? 2.966 -1.843 16.135 1.00 88.19 185 TYR A N 1
ATOM 1467 C CA . TYR A 1 185 ? 2.280 -2.936 15.447 1.00 88.19 185 TYR A CA 1
ATOM 1468 C C . TYR A 1 185 ? 2.919 -4.280 15.807 1.00 88.19 185 TYR A C 1
ATOM 1470 O O . TYR A 1 185 ? 4.079 -4.331 16.217 1.00 88.19 185 TYR A O 1
ATOM 1478 N N . HIS A 1 186 ? 2.165 -5.370 15.650 1.00 90.50 186 HIS A N 1
ATOM 1479 C CA . HIS A 1 186 ? 2.705 -6.728 15.745 1.00 90.50 186 HIS A CA 1
ATOM 1480 C C . HIS A 1 186 ? 3.066 -7.290 14.370 1.00 90.50 186 HIS A C 1
ATOM 1482 O O . HIS A 1 186 ? 4.201 -7.707 14.165 1.00 90.50 186 HIS A O 1
ATOM 1488 N N . SER A 1 187 ? 2.128 -7.237 13.425 1.00 92.50 187 SER A N 1
ATOM 1489 C CA . SER A 1 187 ? 2.369 -7.575 12.023 1.00 92.50 187 SER A CA 1
ATOM 1490 C C . SER A 1 187 ? 1.636 -6.608 11.101 1.00 92.50 187 SER A C 1
ATOM 1492 O O . SER A 1 187 ? 0.560 -6.107 11.439 1.00 92.50 187 SER A O 1
ATOM 1494 N N . LEU A 1 188 ? 2.243 -6.333 9.950 1.00 91.25 188 LEU A N 1
ATOM 1495 C CA . LEU A 1 188 ? 1.687 -5.584 8.835 1.00 91.25 188 LEU A CA 1
ATOM 1496 C C . LEU A 1 188 ? 1.901 -6.400 7.563 1.00 91.25 188 LEU A C 1
ATOM 1498 O O . LEU A 1 188 ? 3.009 -6.878 7.305 1.00 91.25 188 LEU A O 1
ATOM 1502 N N . ILE A 1 189 ? 0.845 -6.520 6.769 1.00 92.81 189 ILE A N 1
ATOM 1503 C CA . ILE A 1 189 ? 0.882 -7.157 5.460 1.00 92.81 189 ILE A CA 1
ATOM 1504 C C . ILE A 1 189 ? 0.262 -6.195 4.454 1.00 92.81 189 ILE A C 1
ATOM 1506 O O . ILE A 1 189 ? -0.888 -5.776 4.613 1.00 92.81 189 ILE A O 1
ATOM 1510 N N . LEU A 1 190 ? 1.026 -5.842 3.425 1.00 91.44 190 LEU A N 1
ATOM 1511 C CA . LEU A 1 190 ? 0.544 -5.107 2.262 1.00 91.44 190 LEU A CA 1
ATOM 1512 C C . LEU A 1 190 ? 0.624 -6.030 1.054 1.00 91.44 190 LEU A C 1
ATOM 1514 O O . LEU A 1 190 ? 1.713 -6.459 0.693 1.00 91.44 190 LEU A O 1
ATOM 1518 N N . THR A 1 191 ? -0.502 -6.267 0.399 1.00 93.38 191 THR A N 1
ATOM 1519 C CA . THR A 1 191 ? -0.575 -6.980 -0.873 1.00 93.38 191 THR A CA 1
ATOM 1520 C C . THR A 1 191 ? -1.043 -6.011 -1.945 1.00 93.38 191 THR A C 1
ATOM 1522 O O . THR A 1 191 ? -2.094 -5.396 -1.814 1.00 93.38 191 THR A O 1
ATOM 1525 N N . VAL A 1 192 ? -0.284 -5.889 -3.021 1.00 92.25 192 VAL A N 1
ATOM 1526 C CA . VAL A 1 192 ? -0.605 -5.099 -4.208 1.00 92.25 192 VAL A CA 1
ATOM 1527 C C . VAL A 1 192 ? -0.692 -6.087 -5.370 1.00 92.25 192 VAL A C 1
ATOM 1529 O O . VAL A 1 192 ? 0.342 -6.457 -5.934 1.00 92.25 192 VAL A O 1
ATOM 1532 N N . PRO A 1 193 ? -1.899 -6.589 -5.701 1.00 93.81 193 PRO A N 1
ATOM 1533 C CA . PRO A 1 193 ? -2.078 -7.539 -6.798 1.00 93.81 193 PRO A CA 1
ATOM 1534 C C . PRO A 1 193 ? -1.584 -6.970 -8.125 1.00 93.81 193 PRO A C 1
ATOM 1536 O O . PRO A 1 193 ? -0.954 -7.677 -8.914 1.00 93.81 193 PRO A O 1
ATOM 1539 N N . TYR A 1 194 ? -1.826 -5.677 -8.338 1.00 93.44 194 TYR A N 1
ATOM 1540 C CA . TYR A 1 194 ? -1.398 -4.974 -9.528 1.00 93.44 194 TYR A CA 1
ATOM 1541 C C . TYR A 1 194 ? -1.145 -3.490 -9.250 1.00 93.44 194 TYR A C 1
ATOM 1543 O O . TYR A 1 194 ? -1.938 -2.812 -8.595 1.00 93.44 194 TYR A O 1
ATOM 1551 N N . ALA A 1 195 ? -0.040 -2.980 -9.786 1.00 90.06 195 ALA A N 1
ATOM 1552 C CA . ALA A 1 195 ? 0.217 -1.553 -9.892 1.00 90.06 195 ALA A CA 1
ATOM 1553 C C . ALA A 1 195 ? 0.860 -1.231 -11.241 1.00 90.06 195 ALA A C 1
ATOM 1555 O O . ALA A 1 195 ? 1.733 -1.963 -11.702 1.00 90.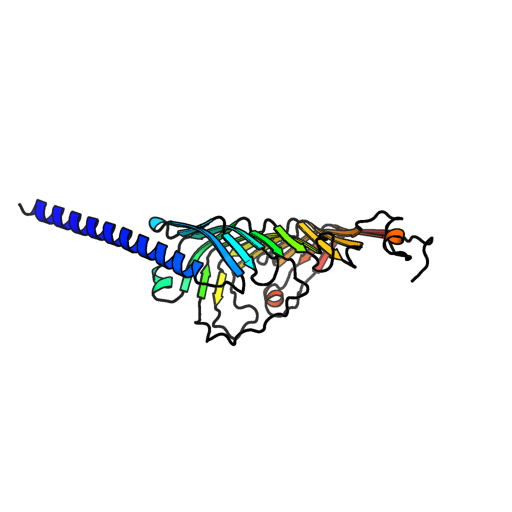06 195 ALA A O 1
ATOM 1556 N N . ARG A 1 196 ? 0.466 -0.108 -11.842 1.00 92.25 196 ARG A N 1
ATOM 1557 C CA . ARG A 1 196 ? 1.057 0.439 -13.066 1.00 92.25 196 ARG A CA 1
ATOM 1558 C C . ARG A 1 196 ? 1.484 1.874 -12.845 1.00 92.25 196 ARG A C 1
ATOM 1560 O O . ARG A 1 196 ? 0.666 2.705 -12.465 1.00 92.25 196 ARG A O 1
ATOM 1567 N N . LEU A 1 197 ? 2.736 2.171 -13.160 1.00 90.00 197 LEU A N 1
ATOM 1568 C CA . LEU A 1 197 ? 3.299 3.515 -13.143 1.00 90.00 197 LEU A CA 1
ATOM 1569 C C . LEU A 1 197 ? 3.715 3.913 -14.560 1.00 90.00 197 LEU A C 1
ATOM 1571 O O . LEU A 1 197 ? 4.544 3.239 -15.168 1.00 90.00 197 LEU A O 1
ATOM 1575 N N . ALA A 1 198 ? 3.181 5.016 -15.075 1.00 87.06 198 ALA A N 1
ATOM 1576 C CA . ALA A 1 198 ? 3.668 5.633 -16.301 1.00 87.06 198 ALA A CA 1
ATOM 1577 C C . ALA A 1 198 ? 5.008 6.337 -16.033 1.00 87.06 198 ALA A C 1
ATOM 1579 O O . ALA A 1 198 ? 5.159 7.057 -15.045 1.00 87.06 198 ALA A O 1
ATOM 1580 N N . VAL A 1 199 ? 5.992 6.141 -16.911 1.00 85.50 199 VAL A N 1
ATOM 1581 C CA . VAL A 1 199 ? 7.322 6.757 -16.791 1.00 85.50 199 VAL A CA 1
ATOM 1582 C C . VAL A 1 199 ? 7.783 7.341 -18.124 1.00 85.50 199 VAL A C 1
ATOM 1584 O O . VAL A 1 199 ? 7.409 6.863 -19.196 1.00 85.50 199 VAL A O 1
ATOM 1587 N N . SER A 1 200 ? 8.615 8.385 -18.046 1.00 81.69 200 SER A N 1
ATOM 1588 C CA . SER A 1 200 ? 9.085 9.161 -19.206 1.00 81.69 200 SER A CA 1
ATOM 1589 C C . SER A 1 200 ? 7.929 9.684 -20.071 1.00 81.69 200 SER A C 1
ATOM 1591 O O . SER A 1 200 ? 7.812 9.302 -21.232 1.00 81.69 200 SER A O 1
ATOM 1593 N N . ASP A 1 201 ? 7.074 10.530 -19.493 1.00 76.44 201 ASP A N 1
ATOM 1594 C CA . ASP A 1 201 ? 5.939 11.172 -20.178 1.00 76.44 201 ASP A CA 1
ATOM 1595 C C . ASP A 1 201 ? 5.005 10.159 -20.869 1.00 76.44 201 ASP A C 1
ATOM 1597 O O . ASP A 1 201 ? 4.683 10.276 -22.050 1.00 76.44 201 ASP A O 1
ATOM 1601 N N . SER A 1 202 ? 4.624 9.103 -20.139 1.00 80.38 202 SER A N 1
ATOM 1602 C CA . SER A 1 202 ? 3.744 8.017 -20.614 1.00 80.38 202 SER A CA 1
ATOM 1603 C C . SER A 1 202 ? 4.285 7.189 -21.791 1.00 80.38 202 SER A C 1
ATOM 1605 O O . SER A 1 202 ? 3.559 6.374 -22.370 1.00 80.38 202 SER A O 1
ATOM 1607 N N . LEU A 1 203 ? 5.570 7.336 -22.135 1.00 84.00 203 LEU A N 1
ATOM 1608 C CA . LEU A 1 203 ? 6.215 6.545 -23.186 1.00 84.00 203 LEU A CA 1
ATOM 1609 C C . LEU A 1 203 ? 6.423 5.085 -22.762 1.00 84.00 203 LEU A C 1
ATOM 1611 O O . LEU A 1 203 ? 6.271 4.167 -23.577 1.00 84.00 203 LEU A O 1
ATOM 1615 N N . TYR A 1 204 ? 6.754 4.880 -21.487 1.00 89.06 204 TYR A N 1
ATOM 1616 C CA . TYR A 1 204 ? 6.924 3.568 -20.874 1.00 89.06 204 TYR A CA 1
ATOM 1617 C C . TYR A 1 204 ? 6.000 3.396 -19.675 1.00 89.06 204 TYR A C 1
ATOM 1619 O O . TYR A 1 204 ? 5.468 4.359 -19.120 1.00 89.06 204 TYR A O 1
ATOM 1627 N N . TYR A 1 205 ? 5.853 2.150 -19.250 1.00 91.38 205 TYR A N 1
ATOM 1628 C CA . TYR A 1 205 ? 5.151 1.787 -18.034 1.00 91.38 205 TYR A CA 1
ATOM 1629 C C . TYR A 1 205 ? 5.965 0.776 -17.226 1.00 91.38 205 TYR A C 1
ATOM 1631 O O . TYR A 1 205 ? 6.652 -0.077 -17.789 1.00 91.38 205 TYR A O 1
ATOM 1639 N N . LEU A 1 206 ? 5.860 0.868 -15.904 1.00 93.88 206 LEU A N 1
ATOM 1640 C CA . LEU A 1 206 ? 6.295 -0.145 -14.952 1.00 93.88 206 LEU A CA 1
ATOM 1641 C C . LEU A 1 206 ? 5.062 -0.827 -14.371 1.00 93.88 206 LEU A C 1
ATOM 1643 O O . LEU A 1 206 ? 4.297 -0.193 -13.648 1.00 93.88 206 LEU A O 1
ATOM 1647 N N . ASP A 1 207 ? 4.886 -2.104 -14.688 1.00 94.88 207 ASP A N 1
ATOM 1648 C CA . ASP A 1 207 ? 3.887 -2.960 -14.061 1.00 94.88 207 ASP A CA 1
ATOM 1649 C C . ASP A 1 207 ? 4.524 -3.763 -12.922 1.00 94.88 207 ASP A C 1
ATOM 1651 O O . ASP A 1 207 ? 5.585 -4.367 -13.095 1.00 94.88 207 ASP A O 1
ATOM 1655 N N . PHE A 1 208 ? 3.841 -3.819 -11.785 1.00 94.62 208 PHE A N 1
ATOM 1656 C CA . PHE A 1 208 ? 4.155 -4.673 -10.646 1.00 94.62 208 PHE A CA 1
ATOM 1657 C C . PHE A 1 208 ? 2.991 -5.638 -10.445 1.00 94.62 208 PHE A C 1
ATOM 1659 O O . PHE A 1 208 ? 1.846 -5.205 -10.326 1.00 94.62 208 PHE A O 1
ATOM 1666 N N . PHE A 1 209 ? 3.280 -6.935 -10.394 1.00 96.19 209 PHE A N 1
ATOM 1667 C CA . PHE A 1 209 ? 2.286 -7.980 -10.172 1.00 96.19 209 PHE A CA 1
ATOM 1668 C C . PHE A 1 209 ? 2.570 -8.713 -8.869 1.00 96.19 209 PHE A C 1
ATOM 1670 O O . PHE A 1 209 ? 3.686 -9.201 -8.655 1.00 96.19 209 PHE A O 1
ATOM 1677 N N . ASN A 1 210 ? 1.530 -8.833 -8.042 1.00 96.38 210 ASN A N 1
ATOM 1678 C CA . ASN A 1 210 ? 1.545 -9.531 -6.761 1.00 96.38 210 ASN A CA 1
ATOM 1679 C C . ASN A 1 210 ? 2.744 -9.122 -5.897 1.00 96.38 210 ASN A C 1
ATOM 1681 O O . ASN A 1 210 ? 3.570 -9.956 -5.530 1.00 96.38 210 ASN A O 1
ATOM 1685 N N . LEU A 1 211 ? 2.857 -7.822 -5.618 1.00 95.56 211 LEU A N 1
ATOM 1686 C CA . LEU A 1 211 ? 3.795 -7.317 -4.625 1.00 95.56 211 LEU A CA 1
ATOM 1687 C C . LEU A 1 211 ? 3.234 -7.602 -3.232 1.00 95.56 211 LEU A C 1
ATOM 1689 O O . LEU A 1 211 ? 2.099 -7.245 -2.931 1.00 95.56 211 LEU A O 1
ATOM 1693 N N . GLU A 1 212 ? 4.034 -8.211 -2.370 1.00 96.38 212 GLU A N 1
ATOM 1694 C CA . GLU A 1 212 ? 3.690 -8.465 -0.978 1.00 96.38 212 GLU A CA 1
ATOM 1695 C C . GLU A 1 212 ? 4.804 -7.953 -0.065 1.00 96.38 212 GLU A C 1
AT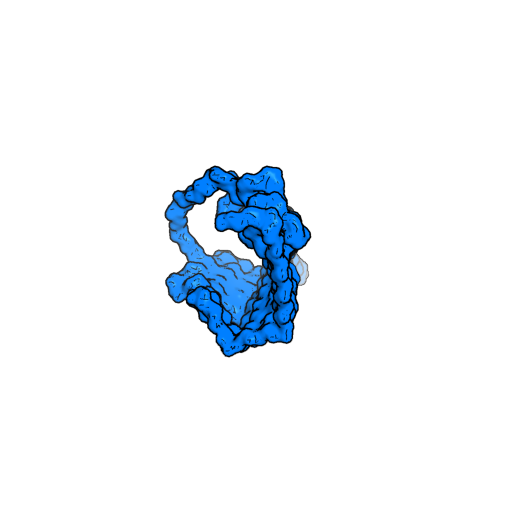OM 1697 O O . GLU A 1 212 ? 5.971 -8.299 -0.241 1.00 96.38 212 GLU A O 1
ATOM 1702 N N . LEU A 1 213 ? 4.441 -7.132 0.920 1.00 94.00 213 LEU A N 1
ATOM 1703 C CA . LEU A 1 213 ? 5.284 -6.774 2.057 1.00 94.00 213 LEU A CA 1
ATOM 1704 C C . LEU A 1 213 ? 4.727 -7.494 3.278 1.00 94.00 213 LEU A C 1
ATOM 1706 O O . LEU A 1 213 ? 3.569 -7.270 3.623 1.00 94.00 213 LEU A O 1
ATOM 1710 N N . ASN A 1 214 ? 5.543 -8.291 3.956 1.00 95.12 214 ASN A N 1
ATOM 1711 C CA . ASN A 1 214 ? 5.134 -8.991 5.166 1.00 95.12 214 ASN A CA 1
ATOM 1712 C C . ASN A 1 214 ? 6.175 -8.765 6.266 1.00 95.12 214 ASN A C 1
ATOM 1714 O O . ASN A 1 214 ? 7.311 -9.241 6.183 1.00 95.12 214 ASN A O 1
ATOM 1718 N N . THR A 1 215 ? 5.792 -8.011 7.301 1.00 94.00 215 THR A N 1
ATOM 1719 C CA . THR A 1 215 ? 6.717 -7.660 8.388 1.00 94.00 215 THR A CA 1
ATOM 1720 C C . THR A 1 215 ? 7.003 -8.811 9.338 1.00 94.00 215 THR A C 1
ATOM 1722 O O . THR A 1 215 ? 8.014 -8.771 10.029 1.00 94.00 215 THR A O 1
ATOM 1725 N N . GLU A 1 216 ? 6.115 -9.801 9.412 1.00 94.38 216 GLU A N 1
ATOM 1726 C CA . GLU A 1 216 ? 6.276 -10.966 10.284 1.00 94.38 216 GLU A CA 1
ATOM 1727 C C . GLU A 1 216 ? 7.335 -11.910 9.709 1.00 94.38 216 GLU A C 1
ATOM 1729 O O . GLU A 1 216 ? 8.305 -12.240 10.391 1.00 94.38 216 GLU A O 1
ATOM 1734 N N . ASP A 1 217 ? 7.234 -12.212 8.414 1.00 95.88 217 ASP A N 1
ATOM 1735 C CA . ASP A 1 217 ? 8.226 -13.026 7.703 1.00 95.88 217 ASP A CA 1
ATOM 1736 C C . ASP A 1 217 ? 9.487 -12.233 7.319 1.00 95.88 217 ASP A C 1
ATOM 1738 O O . ASP A 1 217 ? 10.507 -12.804 6.935 1.00 95.88 217 ASP A O 1
ATOM 1742 N N . SER A 1 218 ? 9.448 -10.902 7.453 1.00 96.12 218 SER A N 1
ATOM 1743 C CA . SER A 1 218 ? 10.523 -9.990 7.044 1.00 96.12 218 SER A CA 1
ATOM 1744 C C . SER A 1 218 ? 10.874 -10.115 5.554 1.00 96.12 218 SER A C 1
ATOM 1746 O O . SER A 1 218 ? 12.048 -10.069 5.179 1.00 96.12 218 SER A O 1
ATOM 1748 N N . VAL A 1 219 ? 9.864 -10.267 4.694 1.00 97.00 219 VAL A N 1
ATOM 1749 C CA . VAL A 1 219 ? 10.035 -10.468 3.248 1.00 97.00 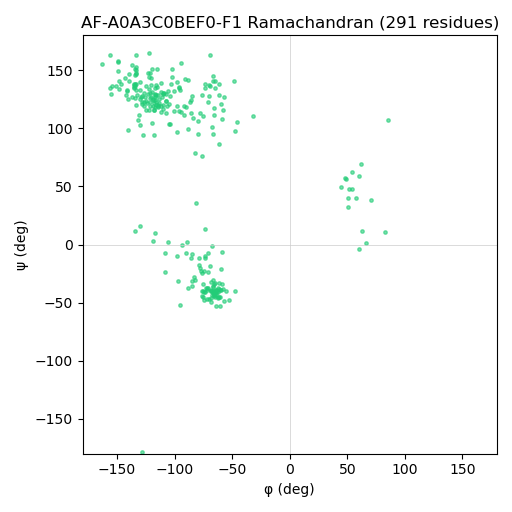219 VAL A CA 1
ATOM 1750 C C . VAL A 1 219 ? 9.302 -9.390 2.456 1.00 97.00 219 VAL A C 1
ATOM 1752 O O . VAL A 1 219 ? 8.217 -8.940 2.827 1.00 97.00 219 VAL A O 1
ATOM 1755 N N . ILE A 1 220 ? 9.908 -8.997 1.336 1.00 96.25 220 ILE A N 1
ATOM 1756 C CA . ILE A 1 220 ? 9.225 -8.328 0.229 1.00 96.25 220 ILE A CA 1
ATOM 1757 C C . ILE A 1 220 ? 9.308 -9.252 -0.979 1.00 96.25 220 ILE A C 1
ATOM 1759 O O . ILE A 1 220 ? 10.411 -9.585 -1.415 1.00 96.25 220 ILE A O 1
ATOM 1763 N N . SER A 1 221 ? 8.167 -9.666 -1.516 1.00 97.25 221 SER A N 1
ATOM 1764 C CA . SER A 1 221 ? 8.106 -10.532 -2.693 1.00 97.25 221 SER A CA 1
ATOM 1765 C C . SER A 1 221 ? 7.323 -9.868 -3.817 1.00 97.25 221 SER A C 1
ATOM 1767 O O . SER A 1 221 ? 6.427 -9.065 -3.574 1.00 97.25 221 SER A O 1
ATOM 1769 N N . MET A 1 222 ? 7.708 -10.150 -5.056 1.00 97.25 222 MET A N 1
ATOM 1770 C CA . MET A 1 222 ? 7.004 -9.720 -6.260 1.00 97.25 222 MET A CA 1
ATOM 1771 C C . MET A 1 222 ? 7.049 -10.858 -7.269 1.00 97.25 222 MET A C 1
ATOM 1773 O O . MET A 1 222 ? 8.120 -11.409 -7.544 1.00 97.25 222 MET A O 1
ATOM 1777 N N . GLN A 1 223 ? 5.903 -11.192 -7.857 1.00 97.44 223 GLN A N 1
ATOM 1778 C CA . GLN A 1 223 ? 5.857 -12.243 -8.869 1.00 97.44 223 GLN A CA 1
ATOM 1779 C C . GLN A 1 223 ? 6.506 -11.786 -10.175 1.00 97.44 223 GLN A C 1
ATOM 1781 O O . GLN A 1 223 ? 7.297 -12.526 -10.755 1.00 97.44 223 GLN A O 1
ATOM 1786 N N . LEU A 1 224 ? 6.159 -10.586 -10.638 1.00 96.56 224 LEU A N 1
ATOM 1787 C CA . LEU A 1 224 ? 6.650 -10.031 -11.893 1.00 96.56 224 LEU A CA 1
ATOM 1788 C C . LEU A 1 224 ? 6.745 -8.511 -11.784 1.00 96.56 224 LEU A C 1
ATOM 1790 O O . LEU A 1 224 ? 5.801 -7.847 -11.358 1.00 96.56 224 LEU A O 1
ATOM 1794 N N . VAL A 1 225 ? 7.869 -7.966 -12.237 1.00 96.81 225 VAL A N 1
ATOM 1795 C CA . VAL A 1 225 ? 8.021 -6.546 -12.555 1.00 96.81 225 VAL A CA 1
ATOM 1796 C C . VAL A 1 225 ? 8.305 -6.428 -14.042 1.00 96.81 225 VAL A C 1
ATOM 1798 O O . VAL A 1 225 ? 9.205 -7.099 -14.545 1.00 96.81 225 VAL A O 1
ATOM 1801 N N . LYS A 1 226 ? 7.555 -5.588 -14.756 1.00 96.81 226 LYS A N 1
ATOM 1802 C CA . LYS A 1 226 ? 7.717 -5.387 -16.198 1.00 96.81 226 LYS A CA 1
ATOM 1803 C C . LYS A 1 226 ? 7.896 -3.913 -16.526 1.00 96.81 226 LYS A C 1
ATOM 1805 O O . LYS A 1 226 ? 7.012 -3.117 -16.239 1.00 96.81 226 LYS A O 1
ATOM 1810 N N . LEU A 1 227 ? 8.998 -3.569 -17.187 1.00 95.50 227 LEU A N 1
ATOM 1811 C CA . LEU A 1 227 ? 9.146 -2.298 -17.893 1.00 95.50 227 LEU A CA 1
ATOM 1812 C C . LEU A 1 227 ? 8.773 -2.524 -19.357 1.00 95.50 227 LEU A C 1
ATOM 1814 O O . LEU A 1 227 ? 9.481 -3.241 -20.059 1.00 95.50 227 LEU A O 1
ATOM 1818 N N . GLY A 1 228 ? 7.689 -1.915 -19.820 1.00 92.25 228 GLY A N 1
ATOM 1819 C CA . GLY A 1 228 ? 7.270 -1.974 -21.219 1.00 92.25 228 GLY A CA 1
ATOM 1820 C C . GLY A 1 228 ? 7.008 -0.591 -21.793 1.00 92.25 228 GLY A C 1
ATOM 1821 O O . GLY A 1 228 ? 7.155 0.422 -21.116 1.00 92.25 228 GLY A O 1
ATOM 1822 N N . THR A 1 229 ? 6.599 -0.541 -23.054 1.00 88.75 229 THR A N 1
ATOM 1823 C CA . THR A 1 229 ? 6.150 0.690 -23.711 1.00 88.75 229 THR A CA 1
ATOM 1824 C C . THR A 1 229 ? 4.741 0.529 -24.246 1.00 88.75 229 THR A C 1
ATOM 1826 O O . THR A 1 229 ? 4.339 -0.563 -24.646 1.00 88.75 229 THR A O 1
ATOM 1829 N N . ASN A 1 230 ? 3.997 1.633 -24.248 1.00 83.00 230 ASN A N 1
ATOM 1830 C CA . ASN A 1 230 ? 2.646 1.696 -24.799 1.00 83.00 230 ASN A CA 1
ATOM 1831 C C . ASN A 1 230 ? 2.620 1.623 -26.338 1.00 83.00 230 ASN A C 1
ATOM 1833 O O . ASN A 1 230 ? 1.543 1.534 -26.917 1.00 83.00 230 ASN A O 1
ATOM 1837 N N . TYR A 1 231 ? 3.786 1.661 -26.993 1.00 86.44 231 TYR A N 1
ATOM 1838 C CA . TYR A 1 231 ? 3.917 1.777 -28.443 1.00 86.44 231 TYR A CA 1
ATOM 1839 C C . TYR A 1 231 ? 4.651 0.587 -29.059 1.00 86.44 231 TYR A C 1
ATOM 1841 O O . TYR A 1 231 ? 5.552 -0.010 -28.457 1.00 86.44 231 TYR A O 1
ATOM 1849 N N . GLU A 1 232 ? 4.327 0.267 -30.311 1.00 87.25 232 GLU A N 1
ATOM 1850 C CA . GLU A 1 232 ? 5.095 -0.727 -31.051 1.00 87.25 232 GLU A CA 1
ATOM 1851 C C . GLU A 1 232 ? 6.512 -0.227 -31.392 1.00 87.25 232 GLU A C 1
ATOM 1853 O O . GLU A 1 232 ? 6.822 0.969 -31.374 1.00 87.25 232 GLU A O 1
ATOM 1858 N N . ARG A 1 233 ? 7.397 -1.166 -31.754 1.00 87.69 233 ARG A N 1
ATOM 1859 C CA . ARG A 1 233 ? 8.835 -0.932 -32.002 1.00 87.69 233 ARG A CA 1
ATOM 1860 C C . ARG A 1 233 ? 9.141 0.270 -32.895 1.00 87.69 233 ARG A C 1
ATOM 1862 O O . ARG A 1 233 ? 10.112 0.977 -32.646 1.00 87.69 233 ARG A O 1
ATOM 1869 N N . TYR A 1 234 ? 8.346 0.482 -33.939 1.00 84.94 234 TYR A N 1
ATOM 1870 C CA . TYR A 1 234 ? 8.558 1.554 -34.917 1.00 84.94 234 TYR A CA 1
ATOM 1871 C C . TYR A 1 234 ? 7.705 2.801 -34.660 1.00 84.94 234 TYR A C 1
ATOM 1873 O O . TYR A 1 234 ? 7.923 3.835 -35.287 1.00 84.94 234 TYR A O 1
ATOM 1881 N N . GLU A 1 235 ? 6.746 2.730 -33.740 1.00 85.56 235 GLU A N 1
ATOM 1882 C CA . GLU A 1 235 ? 5.852 3.843 -33.422 1.00 85.56 235 GLU A CA 1
ATOM 1883 C C . GLU A 1 235 ? 6.469 4.793 -32.403 1.00 85.56 235 GLU A C 1
ATOM 1885 O O . GLU A 1 235 ? 6.269 6.003 -32.495 1.00 85.56 235 GLU A O 1
ATOM 1890 N N . ILE A 1 236 ? 7.304 4.276 -31.499 1.00 85.00 236 ILE A N 1
ATOM 1891 C CA . ILE A 1 236 ? 7.948 5.072 -30.449 1.00 85.00 236 ILE A CA 1
ATOM 1892 C C . ILE A 1 236 ? 8.741 6.268 -31.016 1.00 85.00 236 ILE A C 1
ATOM 1894 O O . ILE A 1 236 ? 8.674 7.382 -30.494 1.00 85.00 236 ILE A O 1
ATOM 1898 N N . GLY A 1 237 ? 9.440 6.074 -32.141 1.00 81.19 237 GLY A N 1
ATOM 1899 C CA . GLY A 1 237 ? 10.174 7.136 -32.835 1.00 81.19 237 GLY A CA 1
ATOM 1900 C C . GLY A 1 237 ? 9.277 8.075 -33.650 1.00 81.19 237 GLY A C 1
ATOM 1901 O O . GLY A 1 237 ? 9.659 9.211 -33.923 1.00 81.19 237 GLY A O 1
ATOM 1902 N N . ASN A 1 238 ? 8.078 7.628 -34.036 1.00 82.88 238 ASN A N 1
ATOM 1903 C CA . ASN A 1 238 ? 7.093 8.470 -34.719 1.00 82.88 238 ASN A CA 1
ATOM 1904 C C . ASN A 1 238 ? 6.433 9.437 -33.736 1.00 82.88 238 ASN A C 1
ATOM 1906 O O . ASN A 1 238 ? 6.322 10.619 -34.040 1.00 82.88 238 ASN A O 1
ATOM 1910 N N . VAL A 1 239 ? 6.044 8.937 -32.561 1.00 83.31 239 VAL A N 1
ATOM 1911 C CA . VAL A 1 239 ? 5.383 9.723 -31.510 1.00 83.31 239 VAL A CA 1
ATOM 1912 C C . VAL A 1 239 ? 6.337 10.748 -30.907 1.00 83.31 239 VAL A C 1
ATOM 1914 O O . VAL A 1 239 ? 5.960 11.892 -30.681 1.00 83.31 239 VAL A O 1
ATOM 1917 N N . THR A 1 240 ? 7.596 10.366 -30.694 1.00 82.12 240 THR A N 1
ATOM 1918 C CA . THR A 1 240 ? 8.595 11.263 -30.091 1.00 82.12 240 THR A CA 1
ATOM 1919 C C . THR A 1 240 ? 9.294 12.181 -31.097 1.00 82.12 240 THR A C 1
ATOM 1921 O O . THR A 1 240 ? 10.010 13.092 -30.687 1.00 82.12 240 THR A O 1
ATOM 1924 N N . GLY A 1 241 ? 9.137 11.944 -32.407 1.00 81.88 241 GLY A N 1
ATOM 1925 C CA . GLY A 1 241 ? 9.818 12.688 -33.478 1.00 81.88 241 GLY A CA 1
ATOM 1926 C C . GLY A 1 241 ? 11.341 12.495 -33.533 1.00 81.88 241 GLY A C 1
ATOM 1927 O O . GLY A 1 241 ? 12.005 13.073 -34.392 1.00 81.88 241 GLY A O 1
ATOM 1928 N N . LEU A 1 242 ? 11.896 11.673 -32.643 1.00 82.94 242 LEU A N 1
ATOM 1929 C CA . LEU A 1 242 ? 13.324 11.487 -32.417 1.00 82.94 242 LEU A CA 1
ATOM 1930 C C . LEU A 1 242 ? 13.655 9.999 -32.338 1.00 82.94 242 LEU A C 1
ATOM 1932 O O . LEU A 1 242 ? 12.799 9.144 -32.117 1.00 82.94 242 LEU A O 1
ATOM 1936 N N . GLN A 1 243 ? 14.932 9.675 -32.490 1.00 82.44 243 GLN A N 1
ATOM 1937 C CA . GLN A 1 243 ? 15.423 8.333 -32.227 1.00 82.44 243 GLN A CA 1
ATOM 1938 C C . GLN A 1 243 ? 15.292 7.995 -30.732 1.00 82.44 243 GLN A C 1
ATOM 1940 O O . GLN A 1 243 ? 15.933 8.618 -29.884 1.00 82.44 243 GLN A O 1
ATOM 1945 N N . ARG A 1 244 ? 14.492 6.970 -30.416 1.00 84.06 244 ARG A N 1
ATOM 1946 C CA . ARG A 1 244 ? 14.283 6.434 -29.062 1.00 84.06 244 ARG A CA 1
ATOM 1947 C C . ARG A 1 244 ? 14.374 4.908 -29.060 1.00 84.06 244 ARG A C 1
ATOM 1949 O O . ARG A 1 244 ? 14.075 4.261 -30.065 1.00 84.06 244 ARG A O 1
ATOM 1956 N N . ASP A 1 245 ? 14.813 4.355 -27.935 1.00 87.12 245 ASP A N 1
ATOM 1957 C CA . ASP A 1 245 ? 15.009 2.918 -27.758 1.00 87.12 245 ASP A CA 1
ATOM 1958 C C . ASP A 1 245 ? 13.712 2.293 -27.220 1.00 87.12 245 ASP A C 1
ATOM 1960 O O . ASP A 1 245 ? 13.267 2.627 -26.137 1.00 87.12 245 ASP A O 1
ATOM 1964 N N . TRP A 1 246 ? 13.095 1.378 -27.955 1.00 91.25 246 TRP A N 1
ATOM 1965 C CA . TRP A 1 246 ? 12.004 0.536 -27.466 1.00 91.25 246 TRP A CA 1
ATOM 1966 C C . TRP A 1 246 ? 12.558 -0.476 -26.456 1.00 91.25 246 TRP A C 1
ATOM 1968 O O . TRP A 1 246 ? 13.516 -1.187 -26.770 1.00 91.25 246 TRP A O 1
ATOM 1978 N N . LEU A 1 247 ? 11.963 -0.551 -25.265 1.00 91.94 247 LEU A N 1
ATOM 1979 C CA . LEU A 1 247 ? 12.406 -1.410 -24.164 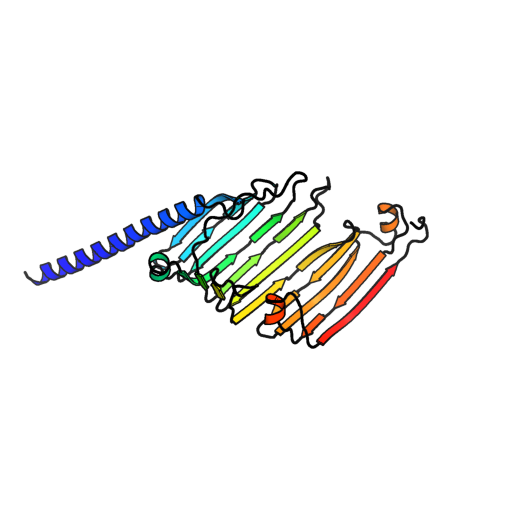1.00 91.94 247 LEU A CA 1
ATOM 1980 C C . LEU A 1 247 ? 11.263 -2.320 -23.704 1.00 91.94 247 LEU A C 1
ATOM 1982 O O . LEU A 1 247 ? 10.132 -1.867 -23.539 1.00 91.94 247 LEU A O 1
ATOM 1986 N N . ASP A 1 248 ? 11.589 -3.587 -23.472 1.00 94.00 248 ASP A N 1
ATOM 1987 C CA . ASP A 1 248 ? 10.716 -4.590 -22.859 1.00 94.00 248 ASP A CA 1
ATOM 1988 C C . ASP A 1 248 ? 11.580 -5.446 -21.927 1.00 94.00 248 ASP A C 1
ATOM 1990 O O . ASP A 1 248 ? 12.354 -6.299 -22.375 1.00 94.00 248 ASP A O 1
ATOM 1994 N N . LEU A 1 249 ? 11.535 -5.120 -20.636 1.00 96.50 249 LEU A N 1
ATOM 1995 C CA . LEU A 1 249 ? 12.299 -5.771 -19.575 1.00 96.50 249 LEU A CA 1
ATOM 1996 C C . LEU A 1 249 ? 11.332 -6.445 -18.604 1.00 96.50 249 LEU A C 1
ATOM 1998 O O . LEU A 1 249 ? 10.338 -5.835 -18.207 1.00 96.50 249 LEU A O 1
ATOM 2002 N N . SER A 1 250 ? 11.642 -7.660 -18.166 1.00 97.31 250 SER A N 1
ATOM 2003 C CA . SER A 1 250 ? 10.872 -8.359 -17.139 1.00 97.31 250 SER A CA 1
ATOM 2004 C C . SER A 1 250 ? 11.775 -9.017 -16.107 1.00 97.31 250 SER A C 1
ATOM 2006 O O . SER A 1 250 ? 12.770 -9.659 -16.442 1.00 97.31 250 SER A O 1
ATOM 2008 N N . TRP A 1 251 ? 11.396 -8.885 -14.842 1.00 97.94 251 TRP A N 1
ATOM 2009 C CA . TRP A 1 251 ? 12.002 -9.568 -13.708 1.00 97.94 251 TRP A CA 1
ATOM 2010 C C . TRP A 1 251 ? 10.942 -10.452 -13.065 1.00 97.94 251 TRP A C 1
ATOM 2012 O O . TRP A 1 251 ? 9.953 -9.937 -12.547 1.00 97.94 251 TRP A O 1
ATOM 2022 N N . ASP A 1 252 ? 11.149 -11.763 -13.092 1.00 97.00 252 ASP A N 1
ATOM 2023 C CA . ASP A 1 252 ? 10.252 -12.726 -12.459 1.00 97.00 252 ASP A CA 1
ATOM 2024 C C . ASP A 1 252 ? 10.830 -13.214 -11.130 1.00 97.00 252 ASP A C 1
ATOM 2026 O O . ASP A 1 252 ? 12.044 -13.415 -10.996 1.00 97.00 252 ASP A O 1
ATOM 2030 N N . GLY A 1 253 ? 9.939 -13.444 -10.166 1.00 96.38 253 GLY A N 1
ATOM 2031 C CA . GLY A 1 253 ? 10.267 -14.041 -8.875 1.00 96.38 253 GLY A CA 1
ATOM 2032 C C . GLY A 1 253 ? 11.290 -13.216 -8.098 1.00 96.38 253 GLY A C 1
ATOM 2033 O O . GLY A 1 253 ? 12.381 -13.702 -7.789 1.00 96.38 253 GLY A O 1
ATOM 2034 N N . ILE A 1 254 ? 10.968 -11.956 -7.800 1.00 97.62 254 ILE A N 1
ATOM 2035 C CA . ILE A 1 254 ? 11.826 -11.104 -6.971 1.00 97.62 254 ILE A CA 1
ATOM 2036 C C . ILE A 1 254 ? 11.486 -11.351 -5.504 1.00 97.62 254 ILE A C 1
ATOM 2038 O O . ILE A 1 254 ? 10.347 -11.170 -5.088 1.00 97.62 254 ILE A O 1
ATOM 2042 N N . ASN A 1 255 ? 12.486 -11.710 -4.706 1.00 97.62 255 ASN A N 1
ATOM 2043 C CA . ASN A 1 255 ? 12.364 -11.881 -3.263 1.00 97.62 255 ASN A CA 1
ATOM 2044 C C . ASN A 1 255 ? 13.478 -11.110 -2.555 1.00 97.62 255 ASN A C 1
ATOM 2046 O O . ASN A 1 255 ? 14.660 -11.326 -2.820 1.00 97.62 255 ASN A O 1
ATOM 2050 N N . ILE A 1 256 ? 13.111 -10.231 -1.631 1.00 97.06 256 ILE A N 1
ATOM 2051 C CA . ILE A 1 256 ? 14.024 -9.426 -0.819 1.00 97.06 256 ILE A CA 1
ATOM 2052 C C . ILE A 1 256 ? 13.860 -9.873 0.629 1.00 97.06 256 ILE A C 1
ATOM 2054 O O . ILE A 1 256 ? 12.763 -9.787 1.181 1.00 97.06 256 ILE A O 1
ATOM 2058 N N . TYR A 1 257 ? 14.932 -10.383 1.232 1.00 96.62 257 TYR A N 1
ATOM 2059 C CA . TYR A 1 257 ? 14.872 -10.993 2.560 1.00 96.62 257 TYR A CA 1
ATOM 2060 C C . TYR A 1 257 ? 16.258 -11.128 3.219 1.00 96.62 257 TYR A C 1
ATOM 2062 O O . TYR A 1 257 ? 17.269 -11.236 2.525 1.00 96.62 257 TYR A O 1
ATOM 2070 N N . PRO A 1 258 ? 16.329 -11.184 4.560 1.00 97.00 258 PRO A N 1
ATOM 2071 C CA . PRO A 1 258 ? 15.351 -10.595 5.471 1.00 97.00 258 PRO A CA 1
ATOM 2072 C C . PRO A 1 258 ? 15.395 -9.061 5.365 1.00 97.00 258 PRO A C 1
ATOM 2074 O O . PRO A 1 258 ? 16.468 -8.489 5.167 1.00 97.00 258 PRO A O 1
ATOM 2077 N N . VAL A 1 259 ? 14.250 -8.398 5.506 1.00 95.12 259 VAL A N 1
ATOM 2078 C CA . VAL A 1 259 ? 14.101 -6.936 5.475 1.00 95.12 259 VAL A CA 1
ATOM 2079 C C . VAL A 1 259 ? 13.990 -6.375 6.889 1.00 95.12 259 VAL A C 1
ATOM 2081 O O . VAL A 1 259 ? 13.194 -6.841 7.698 1.00 95.12 259 VAL A O 1
ATOM 2084 N N . ASN A 1 260 ? 14.751 -5.321 7.186 1.00 92.88 260 ASN A N 1
ATOM 2085 C CA . ASN A 1 260 ? 14.637 -4.582 8.441 1.00 92.88 260 ASN A CA 1
ATOM 2086 C C . ASN A 1 260 ? 13.493 -3.557 8.360 1.00 92.88 260 ASN A C 1
ATOM 2088 O O . ASN A 1 260 ? 13.720 -2.363 8.147 1.00 92.88 260 ASN A O 1
ATOM 2092 N N . PHE A 1 261 ? 12.256 -4.030 8.521 1.00 89.25 261 PHE A N 1
ATOM 2093 C CA . PHE A 1 261 ? 11.061 -3.181 8.504 1.00 89.25 261 PHE A CA 1
ATOM 2094 C C . PHE A 1 261 ? 11.025 -2.093 9.581 1.00 89.25 261 PHE A C 1
ATOM 2096 O O . PHE A 1 261 ? 10.631 -0.977 9.239 1.00 89.25 261 PHE A O 1
ATOM 2103 N N . PRO A 1 262 ? 11.466 -2.334 10.836 1.00 85.81 262 PRO A N 1
ATOM 2104 C CA . PRO A 1 262 ? 11.550 -1.267 11.827 1.00 85.81 262 PRO A CA 1
ATOM 2105 C C . PRO A 1 262 ? 12.341 -0.064 11.309 1.00 85.81 262 PRO A C 1
ATOM 2107 O O . PRO A 1 262 ? 11.844 1.056 11.361 1.00 85.81 262 PRO A O 1
ATOM 2110 N N . LYS A 1 263 ? 13.519 -0.304 10.713 1.00 84.44 263 LYS A N 1
ATOM 2111 C CA . LYS A 1 263 ? 14.344 0.765 10.142 1.00 84.44 263 LYS A CA 1
ATOM 2112 C C . LYS A 1 263 ? 13.761 1.354 8.854 1.00 84.44 263 LYS A C 1
ATOM 2114 O O . LYS A 1 263 ? 13.826 2.567 8.670 1.00 84.44 263 LYS A O 1
ATOM 2119 N N . ALA A 1 264 ? 13.160 0.528 7.996 1.00 83.62 264 ALA A N 1
ATOM 2120 C CA . ALA A 1 264 ? 12.525 0.998 6.764 1.00 83.62 264 ALA A CA 1
ATOM 2121 C C . ALA A 1 264 ? 11.360 1.963 7.039 1.00 83.62 264 ALA A C 1
ATOM 2123 O O . ALA A 1 264 ? 11.200 2.948 6.321 1.00 83.62 264 ALA A O 1
ATOM 2124 N N . LEU A 1 265 ? 10.581 1.714 8.096 1.00 80.62 265 LEU A N 1
ATOM 2125 C CA . LEU A 1 265 ? 9.444 2.552 8.480 1.00 80.62 265 LEU A CA 1
ATOM 2126 C C . LEU A 1 265 ? 9.851 3.780 9.310 1.00 80.62 265 LEU A C 1
ATOM 2128 O O . LEU A 1 265 ? 9.154 4.790 9.254 1.00 80.62 265 LEU A O 1
ATOM 2132 N N . SER A 1 266 ? 10.958 3.724 10.063 1.00 74.19 266 SER A N 1
ATOM 2133 C CA . SER A 1 266 ? 11.378 4.821 10.949 1.00 74.19 266 SER A CA 1
ATOM 2134 C C . SER A 1 266 ? 12.436 5.766 10.369 1.00 74.19 266 SER A C 1
ATOM 2136 O O . SER A 1 266 ? 12.466 6.929 10.751 1.00 74.19 266 SER A O 1
ATOM 2138 N N . ASP A 1 267 ? 13.336 5.277 9.511 1.00 67.12 267 ASP A N 1
ATOM 2139 C CA . ASP A 1 267 ? 14.608 5.949 9.171 1.00 67.12 267 ASP A CA 1
ATOM 2140 C C . ASP A 1 267 ? 14.828 6.054 7.649 1.00 67.12 267 ASP A C 1
ATOM 2142 O O . ASP A 1 267 ? 15.938 6.278 7.171 1.00 67.12 267 ASP A O 1
ATOM 2146 N N . THR A 1 268 ? 13.765 5.859 6.855 1.00 67.88 268 THR A N 1
ATOM 2147 C CA . THR A 1 268 ? 13.711 5.941 5.373 1.00 67.88 268 THR A CA 1
ATOM 2148 C C . THR A 1 268 ? 14.622 4.985 4.588 1.00 67.88 268 THR A C 1
ATOM 2150 O O . THR A 1 268 ? 14.540 4.927 3.362 1.00 67.88 268 THR A O 1
ATOM 2153 N N . ALA A 1 269 ? 15.468 4.200 5.259 1.00 80.81 269 ALA A N 1
ATOM 2154 C CA . ALA A 1 269 ? 16.389 3.267 4.623 1.00 80.81 269 ALA A CA 1
ATOM 2155 C C . ALA A 1 269 ? 15.826 1.841 4.603 1.00 80.81 269 ALA A C 1
ATOM 2157 O O . ALA A 1 269 ? 15.642 1.215 5.650 1.00 80.81 269 ALA A O 1
ATOM 2158 N N . LEU A 1 270 ? 15.637 1.286 3.405 1.00 85.31 270 LEU A N 1
ATOM 2159 C CA . LEU A 1 270 ? 15.345 -0.133 3.225 1.00 85.31 270 LEU A CA 1
ATOM 2160 C C . LEU A 1 270 ? 16.647 -0.940 3.332 1.00 85.31 270 LEU A C 1
ATOM 2162 O O . LEU A 1 270 ? 17.475 -0.916 2.423 1.00 85.31 270 LEU A O 1
ATOM 2166 N N . ILE A 1 271 ? 16.834 -1.653 4.445 1.00 91.19 271 ILE A N 1
ATOM 2167 C CA . ILE A 1 271 ? 17.971 -2.565 4.636 1.00 91.19 271 ILE A CA 1
ATOM 2168 C C . ILE A 1 271 ? 17.485 -4.000 4.481 1.00 91.19 271 ILE A C 1
ATOM 2170 O O . ILE A 1 271 ? 16.551 -4.410 5.169 1.00 91.19 271 ILE A O 1
ATOM 2174 N N . ALA A 1 272 ? 18.152 -4.762 3.618 1.00 95.62 272 ALA A N 1
ATOM 2175 C CA . ALA A 1 272 ? 17.882 -6.176 3.404 1.00 95.62 272 ALA A CA 1
ATOM 2176 C C . ALA A 1 272 ? 19.177 -6.995 3.398 1.00 95.62 272 ALA A C 1
ATOM 2178 O O . ALA A 1 272 ? 20.237 -6.476 3.048 1.00 95.62 272 ALA A O 1
ATOM 2179 N N . GLY A 1 273 ? 19.089 -8.272 3.776 1.00 96.88 273 GLY A N 1
ATOM 2180 C CA . GLY A 1 273 ? 20.237 -9.182 3.728 1.00 96.88 273 GLY A CA 1
ATOM 2181 C C . GLY A 1 273 ? 20.578 -9.652 2.313 1.00 96.88 273 GLY A C 1
ATOM 2182 O O . GLY A 1 273 ? 21.751 -9.731 1.956 1.00 96.88 273 GLY A O 1
ATOM 2183 N N . ALA A 1 274 ? 19.565 -9.945 1.499 1.00 96.81 274 ALA A N 1
ATOM 2184 C CA . ALA A 1 274 ? 19.723 -10.413 0.132 1.00 96.81 274 ALA A CA 1
ATOM 2185 C C . ALA A 1 274 ? 18.555 -9.973 -0.760 1.00 96.81 274 ALA A C 1
ATOM 2187 O O . ALA A 1 274 ? 17.437 -9.732 -0.301 1.00 96.81 274 ALA A O 1
ATOM 2188 N N . VAL A 1 275 ? 18.835 -9.925 -2.062 1.00 96.94 275 VAL A N 1
ATOM 2189 C CA . VAL A 1 275 ? 17.842 -9.805 -3.131 1.00 96.94 275 VAL A CA 1
ATOM 2190 C C . VAL A 1 275 ? 18.055 -10.986 -4.065 1.00 96.94 275 VAL A C 1
ATOM 2192 O O . VAL A 1 275 ? 19.146 -11.168 -4.606 1.00 96.94 275 VAL A O 1
ATOM 2195 N N . ARG A 1 276 ? 17.016 -11.793 -4.251 1.00 97.25 276 ARG A N 1
ATOM 2196 C CA . ARG A 1 276 ? 16.988 -12.890 -5.211 1.00 97.25 276 ARG A CA 1
ATOM 2197 C C . ARG A 1 276 ? 16.045 -12.522 -6.344 1.00 97.25 276 ARG A C 1
ATOM 2199 O O . ARG A 1 276 ? 14.915 -12.122 -6.098 1.00 97.25 276 ARG A O 1
ATOM 2206 N N . ILE A 1 277 ? 16.521 -12.689 -7.568 1.00 97.38 277 ILE A N 1
ATOM 2207 C CA . ILE A 1 277 ? 15.737 -12.553 -8.793 1.00 97.38 277 ILE A CA 1
ATOM 2208 C C . ILE A 1 277 ? 15.844 -13.901 -9.492 1.00 97.38 277 ILE A C 1
ATOM 2210 O O . ILE A 1 277 ? 16.956 -14.377 -9.725 1.00 97.38 277 ILE A O 1
ATOM 2214 N N . GLU A 1 278 ? 14.717 -14.547 -9.765 1.00 97.06 278 GLU A N 1
ATOM 2215 C CA . GLU A 1 278 ? 14.724 -15.879 -10.374 1.00 97.06 278 GLU A CA 1
ATOM 2216 C C . GLU A 1 278 ? 15.034 -15.823 -11.863 1.00 97.06 278 GLU A C 1
ATOM 2218 O O . GLU A 1 278 ? 15.847 -16.606 -12.358 1.00 97.06 278 GLU A O 1
ATOM 2223 N N . ARG A 1 279 ? 14.417 -14.877 -12.573 1.00 96.88 279 ARG A N 1
ATOM 2224 C CA . ARG A 1 279 ? 14.645 -14.686 -14.002 1.00 96.88 279 ARG A CA 1
ATOM 2225 C C . ARG A 1 279 ? 14.627 -13.210 -14.354 1.00 96.88 279 ARG A C 1
ATOM 2227 O O . ARG A 1 279 ? 13.842 -12.434 -13.822 1.00 96.88 279 ARG A O 1
ATOM 2234 N N . PHE A 1 280 ? 15.498 -12.846 -15.283 1.00 97.19 280 PHE A N 1
ATOM 2235 C CA . PHE A 1 280 ? 15.523 -11.535 -15.905 1.00 97.19 280 PHE A CA 1
ATOM 2236 C C . PHE A 1 280 ? 15.550 -11.707 -17.421 1.00 97.19 280 PHE A C 1
ATOM 2238 O O . PHE A 1 280 ? 16.413 -12.412 -17.947 1.00 97.19 280 PHE A O 1
ATOM 2245 N N . GLU A 1 281 ? 14.620 -11.061 -18.116 1.00 97.06 281 GLU A N 1
ATOM 2246 C CA . GLU A 1 281 ? 14.603 -10.977 -19.572 1.00 97.06 281 GLU A CA 1
ATOM 2247 C C . GLU A 1 281 ? 14.673 -9.513 -19.999 1.00 97.06 281 GLU A C 1
ATOM 2249 O O . GLU A 1 281 ? 14.008 -8.646 -19.435 1.00 97.06 281 GLU A O 1
ATOM 2254 N N . ALA A 1 282 ? 15.490 -9.236 -21.013 1.00 96.38 282 ALA A N 1
ATOM 2255 C CA . ALA A 1 282 ? 15.678 -7.895 -21.536 1.00 96.38 282 ALA A CA 1
ATOM 2256 C C . ALA A 1 282 ? 15.639 -7.905 -23.057 1.00 96.38 282 ALA A C 1
ATOM 2258 O O . ALA A 1 282 ? 16.402 -8.620 -23.711 1.00 96.38 282 ALA A O 1
ATOM 2259 N N . ARG A 1 283 ? 14.772 -7.072 -23.627 1.00 94.81 283 ARG A N 1
ATOM 2260 C CA . ARG A 1 283 ? 14.706 -6.810 -25.061 1.00 94.81 283 ARG A CA 1
ATOM 2261 C C . ARG A 1 283 ? 14.781 -5.310 -25.285 1.00 94.81 283 ARG A C 1
ATOM 2263 O O . ARG A 1 283 ? 14.041 -4.541 -24.681 1.00 94.81 283 ARG A O 1
ATOM 2270 N N . ALA A 1 284 ? 15.671 -4.912 -26.182 1.00 92.88 284 ALA A N 1
ATOM 2271 C CA . ALA A 1 284 ? 15.811 -3.534 -26.614 1.00 92.88 284 ALA A CA 1
ATOM 2272 C C . ALA A 1 284 ? 15.807 -3.477 -28.143 1.00 92.88 284 ALA A C 1
ATOM 2274 O O . ALA A 1 284 ? 16.401 -4.326 -28.813 1.00 92.88 284 ALA A O 1
ATOM 2275 N N . PHE A 1 285 ? 15.139 -2.476 -28.700 1.00 90.50 285 PHE A N 1
ATOM 2276 C CA . PHE A 1 285 ? 15.112 -2.208 -30.129 1.00 90.50 285 PHE A CA 1
ATOM 2277 C C . PHE A 1 285 ? 15.324 -0.714 -30.369 1.00 90.50 285 PHE A C 1
ATOM 2279 O O . PHE A 1 285 ? 14.730 0.115 -29.700 1.00 90.50 285 PHE A O 1
ATOM 2286 N N . LYS A 1 286 ? 16.159 -0.355 -31.342 1.00 87.19 286 LYS A N 1
ATOM 2287 C CA . LYS A 1 286 ? 16.473 1.041 -31.650 1.00 87.19 286 LYS A CA 1
ATOM 2288 C C . LYS A 1 286 ? 16.134 1.346 -33.097 1.00 87.19 286 LYS A C 1
ATOM 2290 O O . LYS A 1 286 ? 16.784 0.812 -33.998 1.00 87.19 286 LYS A O 1
ATOM 2295 N N . ASP A 1 287 ? 15.169 2.235 -33.327 1.00 82.69 287 ASP A N 1
ATOM 2296 C CA . ASP A 1 287 ? 14.884 2.703 -34.683 1.00 82.69 287 ASP A CA 1
ATOM 2297 C C . ASP A 1 287 ? 15.920 3.749 -35.110 1.00 82.69 287 ASP A C 1
ATOM 2299 O O . ASP A 1 287 ? 15.990 4.842 -34.555 1.00 82.69 287 ASP A O 1
ATOM 2303 N N . ARG A 1 288 ? 16.753 3.413 -36.097 1.00 82.94 288 ARG A N 1
ATOM 2304 C CA . ARG A 1 288 ? 17.784 4.314 -36.643 1.00 82.94 288 ARG A CA 1
ATOM 2305 C C . ARG A 1 288 ? 17.285 5.183 -37.801 1.00 82.94 288 ARG A C 1
ATOM 2307 O O . ARG A 1 288 ? 18.078 5.913 -38.381 1.00 82.94 288 ARG A O 1
ATOM 2314 N N . ARG A 1 289 ? 16.005 5.085 -38.178 1.00 80.69 289 ARG A N 1
ATOM 2315 C CA . ARG A 1 289 ? 15.427 5.863 -39.290 1.00 80.69 289 ARG A CA 1
ATOM 2316 C C . ARG A 1 289 ? 15.085 7.305 -38.916 1.00 80.69 289 ARG A C 1
ATOM 2318 O O . ARG A 1 289 ? 14.888 8.128 -39.804 1.00 80.69 289 ARG A O 1
ATOM 2325 N N . ARG A 1 290 ? 14.987 7.605 -37.620 1.00 79.25 290 ARG A N 1
ATOM 2326 C CA . ARG A 1 290 ? 14.730 8.948 -37.084 1.00 79.25 290 ARG A CA 1
ATOM 2327 C C . ARG A 1 290 ? 16.045 9.640 -36.728 1.00 79.25 290 ARG A C 1
ATOM 2329 O O . ARG A 1 290 ? 17.053 8.979 -36.492 1.00 79.25 290 ARG A O 1
ATOM 2336 N N . THR A 1 291 ? 16.033 10.968 -36.700 1.00 76.31 291 THR A N 1
ATOM 2337 C CA . THR A 1 291 ? 17.188 11.772 -36.289 1.00 76.31 291 THR A CA 1
ATOM 2338 C C . THR A 1 291 ? 17.510 11.541 -34.817 1.00 76.31 291 THR A C 1
ATOM 2340 O O . THR A 1 291 ? 16.609 11.426 -33.983 1.00 76.31 291 THR A O 1
ATOM 2343 N N . PHE A 1 292 ? 18.802 11.473 -34.506 1.00 69.69 292 PHE A N 1
ATOM 2344 C CA . PHE A 1 292 ? 19.275 11.454 -33.128 1.00 69.69 292 PHE A CA 1
ATOM 2345 C C . PHE A 1 292 ? 19.018 12.832 -32.485 1.00 69.69 292 PHE A C 1
ATOM 2347 O O . PHE A 1 292 ? 19.213 13.831 -33.184 1.00 69.69 292 PHE A O 1
ATOM 2354 N N . PRO A 1 293 ? 18.527 12.898 -31.234 1.00 62.06 293 PRO A N 1
ATOM 2355 C CA . PRO A 1 293 ? 18.373 14.162 -30.513 1.00 62.06 293 PRO A CA 1
ATOM 2356 C C . PRO A 1 293 ? 19.694 14.894 -30.270 1.00 62.06 293 PRO A C 1
ATOM 2358 O O . PRO A 1 293 ? 20.730 14.214 -30.091 1.00 62.06 293 PRO A O 1
#

Nearest PDB structures (foldseek):
  6mit-assembly2_H  TM=2.434E-01  e=1.966E-02  Enterobacter cloacae subsp. cloacae ATCC 13047
  5fyw-assembly1_U  TM=2.266E-01  e=2.441E+00  Saccharomyces cerevisiae
  5iv9-assembly1_A  TM=1.886E-01  e=1.590E+00  Klebsiella pneumoniae

Solvent-accessible surface area (backbone atoms only — not comparable to full-atom values): 15212 Å² total; per-residue (Å²): 121,69,68,62,52,55,52,49,51,52,50,49,52,52,51,51,50,50,50,50,54,50,51,53,41,55,51,50,47,54,52,49,54,55,54,61,75,69,49,72,57,92,62,27,47,77,78,45,68,50,78,47,71,39,68,94,64,31,26,45,35,41,31,55,36,36,33,40,39,80,69,34,84,21,37,39,38,32,49,31,40,37,39,31,52,49,41,65,66,40,43,78,74,63,55,24,50,41,31,48,34,38,40,36,41,45,29,38,38,40,42,32,59,44,95,76,59,70,79,75,87,70,73,88,73,71,82,75,74,70,47,37,41,36,30,47,30,39,38,39,36,32,68,34,35,40,33,38,58,58,84,55,97,59,90,49,67,40,33,41,40,30,38,38,39,38,35,29,50,36,37,36,41,75,70,54,90,85,46,86,48,48,59,48,65,72,35,44,38,40,38,26,62,38,35,40,35,44,38,78,89,62,52,27,34,41,39,39,31,46,34,36,40,32,57,72,80,18,37,39,38,28,51,35,40,35,42,37,47,84,52,55,73,77,45,49,30,62,78,65,69,25,42,47,70,37,50,44,34,39,39,32,46,36,39,34,35,56,39,44,54,74,46,31,64,52,66,78,45,81,47,60,76,42,76,46,67,74,43,77,48,80,46,76,45,70,49,78,90,40,56,75,124

Sequence (293 aa):
MKKNRLLKGVFISLALLIVLLWAGGLFLNNYIESRLLSQEIYGYKTDSVEENVNLFKLSITLNNILLNADSSDSKLRIKKFRVGGLNPFKIFFNDEISTSNISIEGIDVFFQPSAHTKLQKKGTSKSKKDFKIFTQNLSVDVDSFVWLDSNSTVSDTLLYVEARFSGTKLAWDQGSNDTAFPVTYHSLILTVPYARLAVSDSLYYLDFFNLELNTEDSVISMQLVKLGTNYERYEIGNVTGLQRDWLDLSWDGINIYPVNFPKALSDTALIAGAVRIERFEARAFKDRRRTFP

Mean predicted aligned error: 12.34 Å

Secondary structure (DSSP, 8-state):
-HHHHHHHHHHHHHHHHHHHHHHHHHHHHHHHHHHHHS--BTTEEEEEEEEEEETTTTEEEEEEEEEEETTSS-EEEEEEEEEES--HHHHHHHSEEEEEEEEEEEEEEEE---TT-----------PPP-EEEEEEEEEEEEEEEEE-SS-SS--EEEEEEEEEEEEEEEEETT-TT-SS-EE-SEEEEEEEEEEEEETTTTEEEEEEEEEEETTTTEEEEEEEEEEESS-TTTHHHHHSS--EEEEEEEEEEEEEEE-HHHHHHSS---EEEEEEEEEEEEEEE--SSPP-